Protein AF-A0A2H0HT38-F1 (afdb_monomer_lite)

Foldseek 3Di:
DDDDDDDDDDDDDDDPPDPPPPPPPVVVVVVVVVVVVPDDDDDDDDDPPPPPPPDPDDDPDPPDDDDDDPPPCDPPVVVVVVVVVVVVVVVVVVPPDLDAPPVLLVLLVVLLVLLVVLVLCPQPVPLSVQLVVLSVQLVVCVVVVVRVSNNVSSVSSNVSSVVSNVRSVVVVVVVVVVVVVVVVVVVCVVVVVVPPD

pLDDT: mean 70.02, std 23.08, range [33.56, 96.88]

Structure (mmCIF, N/CA/C/O backbone):
data_AF-A0A2H0HT38-F1
#
_entry.id   AF-A0A2H0HT38-F1
#
loop_
_atom_site.group_PDB
_atom_site.id
_atom_site.type_symbol
_atom_site.label_atom_id
_atom_site.label_alt_id
_atom_site.label_comp_id
_atom_site.label_asym_id
_atom_site.label_entity_id
_atom_site.label_seq_id
_atom_site.pdbx_PDB_ins_code
_atom_site.Cartn_x
_atom_site.Cartn_y
_atom_site.Cartn_z
_atom_site.occupancy
_atom_site.B_iso_or_equiv
_atom_site.auth_seq_id
_atom_site.auth_comp_id
_atom_site.auth_asym_id
_atom_site.auth_atom_id
_atom_site.pdbx_PDB_model_num
ATOM 1 N N . MET A 1 1 ? 92.287 39.176 2.663 1.00 37.44 1 MET A N 1
ATOM 2 C CA . MET A 1 1 ? 91.503 38.744 3.838 1.00 37.44 1 MET A CA 1
ATOM 3 C C . MET A 1 1 ? 90.036 39.062 3.570 1.00 37.44 1 MET A C 1
ATOM 5 O O . MET A 1 1 ? 89.682 40.224 3.500 1.00 37.44 1 MET A O 1
ATOM 9 N N . HIS A 1 2 ? 89.289 37.994 3.278 1.00 33.56 2 HIS A N 1
ATOM 10 C CA . HIS A 1 2 ? 87.835 37.756 3.300 1.00 33.56 2 HIS A CA 1
ATOM 11 C C . HIS A 1 2 ? 86.820 38.866 2.929 1.00 33.56 2 HIS A C 1
ATOM 13 O O . HIS A 1 2 ? 86.475 39.719 3.734 1.00 33.56 2 HIS A O 1
ATOM 19 N N . SER A 1 3 ? 86.335 38.747 1.685 1.00 34.31 3 SER A N 1
ATOM 20 C CA . SER A 1 3 ? 84.953 38.516 1.209 1.00 34.31 3 SER A CA 1
ATOM 21 C C . SER A 1 3 ? 83.725 39.199 1.842 1.00 34.31 3 SER A C 1
ATOM 23 O O . SER A 1 3 ? 83.497 39.174 3.045 1.00 34.31 3 SER A O 1
ATOM 25 N N . SER A 1 4 ? 82.894 39.702 0.923 1.00 39.91 4 SER A N 1
ATOM 26 C CA . SER A 1 4 ? 81.595 40.390 1.027 1.00 39.91 4 SER A CA 1
ATOM 27 C C . SER A 1 4 ? 80.378 39.438 1.296 1.00 39.91 4 SER A C 1
ATOM 29 O O . SER A 1 4 ? 80.606 38.340 1.798 1.00 39.91 4 SER A O 1
ATOM 31 N N . PRO A 1 5 ? 79.090 39.807 1.041 1.00 56.34 5 PRO A N 1
ATOM 32 C CA . PRO A 1 5 ? 78.060 40.004 2.076 1.00 56.34 5 PRO A CA 1
ATOM 33 C C . PRO A 1 5 ? 76.727 39.235 1.800 1.00 56.34 5 PRO A C 1
ATOM 35 O O . PRO A 1 5 ? 76.669 38.356 0.947 1.00 56.34 5 PRO A O 1
ATOM 38 N N . SER A 1 6 ? 75.644 39.665 2.469 1.00 35.75 6 SER A N 1
ATOM 39 C CA . SER A 1 6 ? 74.213 39.546 2.098 1.00 35.75 6 SER A CA 1
ATOM 40 C C . SER A 1 6 ? 73.379 38.332 2.555 1.00 35.75 6 SER A C 1
ATOM 42 O O . SER A 1 6 ? 73.568 37.201 2.131 1.00 35.75 6 SER A O 1
ATOM 44 N N . SER A 1 7 ? 72.357 38.673 3.353 1.00 41.19 7 SER A N 1
ATOM 45 C CA . SER A 1 7 ? 70.949 38.233 3.322 1.00 41.19 7 SER A CA 1
ATOM 46 C C . SER A 1 7 ? 70.596 36.796 2.919 1.00 41.19 7 SER A C 1
ATOM 48 O O . SER A 1 7 ? 70.583 36.480 1.736 1.00 41.19 7 SER A O 1
ATOM 50 N N . ALA A 1 8 ? 70.058 36.016 3.868 1.00 34.91 8 ALA A N 1
ATOM 51 C CA . ALA A 1 8 ? 68.977 35.065 3.583 1.00 34.91 8 ALA A CA 1
ATOM 52 C C . ALA A 1 8 ? 68.221 34.606 4.849 1.00 34.91 8 ALA A C 1
ATOM 54 O O . ALA A 1 8 ? 68.768 33.938 5.718 1.00 34.91 8 ALA A O 1
ATOM 55 N N . SER A 1 9 ? 66.921 34.916 4.855 1.00 40.31 9 SER A N 1
ATOM 56 C CA . SER A 1 9 ? 65.816 34.027 5.243 1.00 40.31 9 SER A CA 1
ATOM 57 C C . SER A 1 9 ? 65.810 33.423 6.655 1.00 40.31 9 SER A C 1
ATOM 59 O O . SER A 1 9 ? 66.215 32.282 6.882 1.00 40.31 9 SER A O 1
ATOM 61 N N . GLY A 1 10 ? 65.173 34.152 7.575 1.00 36.22 10 GLY A N 1
ATOM 62 C CA . GLY A 1 10 ? 64.670 33.623 8.839 1.00 36.22 10 GLY A CA 1
ATOM 63 C C . GLY A 1 10 ? 63.648 32.500 8.632 1.00 36.22 10 GLY A C 1
ATOM 64 O O . GLY A 1 10 ? 62.640 32.644 7.945 1.00 36.22 10 GLY A O 1
ATOM 65 N N . ASN A 1 11 ? 63.941 31.365 9.257 1.00 45.47 11 ASN A N 1
ATOM 66 C CA . ASN A 1 11 ? 63.110 30.176 9.351 1.00 45.47 11 ASN A CA 1
ATOM 67 C C . ASN A 1 11 ? 61.968 30.419 10.357 1.00 45.47 11 ASN A C 1
ATOM 69 O O . ASN A 1 11 ? 62.081 30.078 11.534 1.00 45.47 11 ASN A O 1
ATOM 73 N N . SER A 1 12 ? 60.878 31.045 9.913 1.00 44.41 12 SER A N 1
ATOM 74 C CA . SER A 1 12 ? 59.651 31.200 10.703 1.00 44.41 12 SER A CA 1
ATOM 75 C C . SER A 1 12 ? 58.660 30.108 10.317 1.00 44.41 12 SER A C 1
ATOM 77 O O . SER A 1 12 ? 57.918 30.216 9.343 1.00 44.41 12 SER A O 1
ATOM 79 N N . ARG A 1 13 ? 58.659 29.025 11.095 1.00 38.81 13 ARG A N 1
ATOM 80 C CA . ARG A 1 13 ? 57.615 27.997 11.070 1.00 38.81 13 ARG A CA 1
ATOM 81 C C . ARG A 1 13 ? 56.268 28.650 11.401 1.00 38.81 13 ARG A C 1
ATOM 83 O O . ARG A 1 13 ? 56.023 28.981 12.557 1.00 38.81 13 ARG A O 1
ATOM 90 N N . CYS A 1 14 ? 55.388 28.811 10.416 1.00 39.38 14 CYS A N 1
ATOM 91 C CA . CYS A 1 14 ? 53.989 29.159 10.668 1.00 39.38 14 CYS A CA 1
ATOM 92 C C . CYS A 1 14 ? 53.183 27.877 10.948 1.00 39.38 14 CYS A C 1
ATOM 94 O O . CYS A 1 14 ? 53.193 26.961 10.122 1.00 39.38 14 CYS A O 1
ATOM 96 N N . PRO A 1 15 ? 52.479 27.779 12.091 1.00 43.09 15 PRO A N 1
ATOM 97 C CA . PRO A 1 15 ? 51.724 26.598 12.470 1.00 43.09 15 PRO A CA 1
ATOM 98 C C . PRO A 1 15 ? 50.333 26.657 11.831 1.00 43.09 15 PRO A C 1
ATOM 100 O O . PRO A 1 15 ? 49.352 26.989 12.490 1.00 43.09 15 PRO A O 1
ATOM 103 N N . CYS A 1 16 ? 50.200 26.301 10.554 1.00 42.56 16 CYS A N 1
ATOM 104 C CA . CYS A 1 16 ? 48.892 25.899 10.037 1.00 42.56 16 CYS A CA 1
ATOM 105 C C . CYS A 1 16 ? 48.622 24.460 10.494 1.00 42.56 16 CYS A C 1
ATOM 107 O O . CYS A 1 16 ? 48.771 23.486 9.759 1.00 42.56 16 CYS A O 1
ATOM 109 N N . LYS A 1 17 ? 48.261 24.327 11.775 1.00 37.31 17 LYS A N 1
ATOM 110 C CA . LYS A 1 17 ? 47.686 23.098 12.311 1.00 37.31 17 LYS A CA 1
ATOM 111 C C . LYS A 1 17 ? 46.444 22.799 11.473 1.00 37.31 17 LYS A C 1
ATOM 113 O O . LYS A 1 17 ? 45.472 23.551 11.486 1.00 37.31 17 LYS A O 1
ATOM 118 N N . THR A 1 18 ? 46.541 21.736 10.691 1.00 47.91 18 THR A N 1
ATOM 119 C CA . THR A 1 18 ? 45.455 21.109 9.948 1.00 47.91 18 THR A CA 1
ATOM 120 C C . THR A 1 18 ? 44.182 21.047 10.801 1.00 47.91 18 THR A C 1
ATOM 122 O O . THR A 1 18 ? 44.247 20.603 11.953 1.00 47.91 18 THR A O 1
ATOM 125 N N . PRO A 1 19 ? 42.997 21.424 10.286 1.00 43.56 19 PRO A N 1
ATOM 126 C CA . PRO A 1 19 ? 41.780 20.871 10.839 1.00 43.56 19 PRO A CA 1
ATOM 127 C C . PRO A 1 19 ? 41.793 19.396 10.450 1.00 43.56 19 PRO A C 1
ATOM 129 O O . PRO A 1 19 ? 41.682 19.034 9.277 1.00 43.56 19 PRO A O 1
ATOM 132 N N . SER A 1 20 ? 42.034 18.554 11.451 1.00 48.38 20 SER A N 1
ATOM 133 C CA . SER A 1 20 ? 41.904 17.117 11.334 1.00 48.38 20 SER A CA 1
ATOM 134 C C . SER A 1 20 ? 40.570 16.796 10.672 1.00 48.38 20 SER A C 1
ATOM 136 O O . SER A 1 20 ? 39.500 17.245 11.088 1.00 48.38 20 SER A O 1
ATOM 138 N N . THR A 1 21 ? 40.662 16.016 9.607 1.00 45.53 21 THR A N 1
ATOM 139 C CA . THR A 1 21 ? 39.583 15.253 9.004 1.00 45.53 21 THR A CA 1
ATOM 140 C C . THR A 1 21 ? 38.901 14.436 10.102 1.00 45.53 21 THR A C 1
ATOM 142 O O . THR A 1 21 ? 39.240 13.282 10.351 1.00 45.53 21 THR A O 1
ATOM 145 N N . ARG A 1 22 ? 37.907 15.021 10.784 1.00 43.25 22 ARG A N 1
ATOM 146 C CA . ARG A 1 22 ? 36.842 14.229 11.395 1.00 43.25 22 ARG A CA 1
ATOM 147 C C . ARG A 1 22 ? 36.059 13.649 10.233 1.00 43.25 22 ARG A C 1
ATOM 149 O O . ARG A 1 22 ? 35.174 14.293 9.677 1.00 43.25 22 ARG A O 1
ATOM 156 N N . PHE A 1 23 ? 36.479 12.453 9.836 1.00 42.69 23 PHE A N 1
ATOM 157 C CA . PHE A 1 23 ? 35.702 11.522 9.040 1.00 42.69 23 PHE A CA 1
ATOM 158 C C . PHE A 1 23 ? 34.257 11.570 9.543 1.00 42.69 23 PHE A C 1
ATOM 160 O O . PHE A 1 23 ? 33.968 11.190 10.678 1.00 42.69 23 PHE A O 1
ATOM 167 N N . ILE A 1 24 ? 33.360 12.103 8.720 1.00 55.69 24 ILE A N 1
ATOM 168 C CA . ILE A 1 24 ? 31.928 11.958 8.939 1.00 55.69 24 ILE A CA 1
ATOM 169 C C . ILE A 1 24 ? 31.648 10.482 8.666 1.00 55.69 24 ILE A C 1
ATOM 171 O O . ILE A 1 24 ? 31.549 10.064 7.513 1.00 55.69 24 ILE A O 1
ATOM 175 N N . ASP A 1 25 ? 31.603 9.673 9.723 1.00 45.91 25 ASP A N 1
ATOM 176 C CA . ASP A 1 25 ? 31.155 8.290 9.619 1.00 45.91 25 ASP A CA 1
ATOM 177 C C . ASP A 1 25 ? 29.640 8.283 9.384 1.00 45.91 25 ASP A C 1
ATOM 179 O O . ASP A 1 25 ? 28.819 8.378 10.305 1.00 45.91 25 ASP A O 1
ATOM 183 N N . TRP A 1 26 ? 29.268 8.180 8.110 1.00 47.03 26 TRP A N 1
ATOM 184 C CA . TRP A 1 26 ? 27.883 8.120 7.659 1.00 47.03 26 TRP A CA 1
ATOM 185 C C . TRP A 1 26 ? 27.108 6.928 8.242 1.00 47.03 26 TRP A C 1
ATOM 187 O O . TRP A 1 26 ? 25.881 7.008 8.323 1.00 47.03 26 TRP A O 1
ATOM 197 N N . ARG A 1 27 ? 27.771 5.863 8.737 1.00 54.34 27 ARG A N 1
ATOM 198 C CA . ARG A 1 27 ? 27.084 4.752 9.427 1.00 54.34 27 ARG A CA 1
ATOM 199 C C . ARG A 1 27 ? 26.482 5.185 10.762 1.00 54.34 27 ARG A C 1
ATOM 201 O O . ARG A 1 27 ? 25.430 4.670 11.144 1.00 54.34 27 ARG A O 1
ATOM 208 N N . THR A 1 28 ? 27.095 6.150 11.446 1.00 53.16 28 THR A N 1
ATOM 209 C CA . THR A 1 28 ? 26.594 6.663 12.731 1.00 53.16 28 THR A CA 1
ATOM 210 C C . THR A 1 28 ? 25.411 7.613 12.523 1.00 53.16 28 THR A C 1
ATOM 212 O O . THR A 1 28 ? 24.404 7.509 13.225 1.00 53.16 28 THR A O 1
ATOM 215 N N . VAL A 1 29 ? 25.466 8.460 11.488 1.00 58.78 29 VAL A N 1
ATOM 216 C CA . VAL A 1 29 ? 24.350 9.344 11.097 1.00 58.78 29 VAL A CA 1
ATOM 217 C C . VAL A 1 29 ? 23.120 8.533 10.665 1.00 58.78 29 VAL A C 1
ATOM 219 O O . VAL A 1 29 ? 21.998 8.858 11.054 1.00 58.78 29 VAL A O 1
ATOM 222 N N . TYR A 1 30 ? 23.313 7.431 9.932 1.00 51.56 30 TYR A N 1
ATOM 223 C CA . TYR A 1 30 ? 22.206 6.565 9.515 1.00 51.56 30 TYR A CA 1
ATOM 224 C C . TYR A 1 30 ? 21.570 5.794 10.685 1.00 51.56 30 TYR A C 1
ATOM 226 O O . TYR A 1 30 ? 20.344 5.708 10.767 1.00 51.56 30 TYR A O 1
ATOM 234 N N . ARG A 1 31 ? 22.370 5.284 11.638 1.00 54.47 31 ARG A N 1
ATOM 235 C CA . ARG A 1 31 ? 21.835 4.572 12.817 1.00 54.47 31 ARG A CA 1
ATOM 236 C C . ARG A 1 31 ? 21.051 5.479 13.766 1.00 54.47 31 ARG A C 1
ATOM 238 O O . ARG A 1 31 ? 20.055 5.020 14.322 1.00 54.47 31 ARG A O 1
ATOM 245 N N . LEU A 1 32 ? 21.444 6.746 13.941 1.00 49.81 32 LEU A N 1
ATOM 246 C CA . LEU A 1 32 ? 20.655 7.678 14.759 1.00 49.81 32 LEU A CA 1
ATOM 247 C C . LEU A 1 32 ? 19.308 8.023 14.109 1.00 49.81 32 LEU A C 1
ATOM 249 O O . LEU A 1 32 ? 18.310 8.138 14.818 1.00 49.81 32 LEU A O 1
ATOM 253 N N . ARG A 1 33 ? 19.240 8.113 12.774 1.00 51.34 33 ARG A N 1
ATOM 254 C CA . ARG A 1 33 ? 17.978 8.387 12.070 1.00 51.34 33 ARG A CA 1
ATOM 255 C C . ARG A 1 33 ? 16.998 7.209 12.120 1.00 51.34 33 ARG A C 1
ATOM 257 O O . ARG A 1 33 ? 15.800 7.437 12.232 1.00 51.34 33 ARG A O 1
ATOM 264 N N . MET A 1 34 ? 17.486 5.965 12.111 1.00 40.84 34 MET A N 1
ATOM 265 C CA . MET A 1 34 ? 16.616 4.784 12.234 1.00 40.84 34 MET A CA 1
ATOM 266 C C . MET A 1 34 ? 16.055 4.590 13.651 1.00 40.84 34 MET A C 1
ATOM 268 O O . MET A 1 34 ? 14.928 4.128 13.802 1.00 40.84 34 MET A O 1
ATOM 272 N N . ARG A 1 35 ? 16.788 4.987 14.700 1.00 46.12 35 ARG A N 1
ATOM 273 C CA . ARG A 1 35 ? 16.301 4.878 16.088 1.00 46.12 35 ARG A CA 1
ATOM 274 C C . ARG A 1 35 ? 15.222 5.913 16.436 1.00 46.12 35 ARG A C 1
ATOM 276 O O . ARG A 1 35 ? 14.437 5.674 17.343 1.00 46.12 35 ARG A O 1
ATOM 283 N N . ALA A 1 36 ? 15.155 7.020 15.693 1.00 43.84 36 ALA A N 1
ATOM 284 C CA . ALA A 1 36 ? 14.131 8.055 15.848 1.00 43.84 36 ALA A CA 1
ATOM 285 C C . ALA A 1 36 ? 12.799 7.728 15.139 1.00 43.84 36 ALA A C 1
ATOM 287 O O . ALA A 1 36 ? 11.800 8.391 15.393 1.00 43.84 36 ALA A O 1
ATOM 288 N N . ALA A 1 37 ? 12.761 6.710 14.271 1.00 44.00 37 ALA A N 1
ATOM 289 C CA . ALA A 1 37 ? 11.553 6.322 13.534 1.00 44.00 37 ALA A CA 1
ATOM 290 C C . ALA A 1 37 ? 10.650 5.323 14.290 1.00 44.00 37 ALA A C 1
ATOM 292 O O . ALA A 1 37 ? 9.569 4.999 13.810 1.00 44.00 37 ALA A O 1
ATOM 293 N N . LEU A 1 38 ? 11.072 4.836 15.466 1.00 50.41 38 LEU A N 1
ATOM 294 C CA . LEU A 1 38 ? 10.352 3.814 16.244 1.00 50.41 38 LEU A CA 1
ATOM 295 C C . LEU A 1 38 ? 9.636 4.350 17.493 1.00 50.41 38 LEU A C 1
ATOM 297 O O . LEU A 1 38 ? 9.062 3.570 18.247 1.00 50.41 38 LEU A O 1
ATOM 301 N N . THR A 1 39 ? 9.615 5.665 17.715 1.00 44.94 39 THR A N 1
ATOM 302 C CA . THR A 1 39 ? 8.866 6.266 18.827 1.00 44.94 39 THR A CA 1
ATOM 303 C C . THR A 1 39 ? 7.847 7.268 18.302 1.00 44.94 39 THR A C 1
ATOM 305 O O . THR A 1 39 ? 8.118 8.462 18.191 1.00 44.94 39 THR A O 1
ATOM 308 N N . HIS A 1 40 ? 6.640 6.785 18.004 1.00 47.50 40 HIS A N 1
ATOM 309 C CA . HIS A 1 40 ? 5.451 7.618 18.159 1.00 47.50 40 HIS A CA 1
ATOM 310 C C . HIS A 1 40 ? 5.339 7.999 19.644 1.00 47.50 40 HIS A C 1
ATOM 312 O O .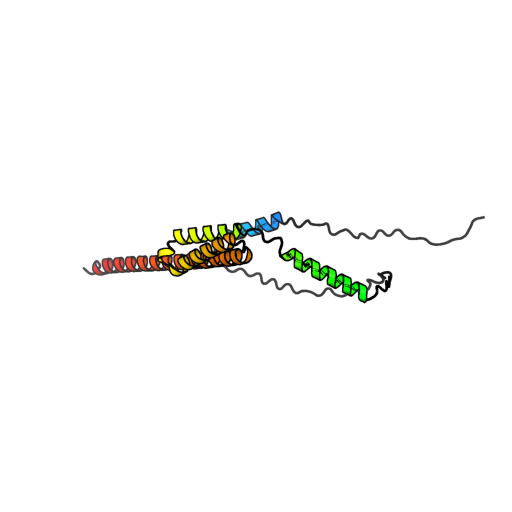 HIS A 1 40 ? 5.325 7.098 20.480 1.00 47.50 40 HIS A O 1
ATOM 318 N N . ASN A 1 41 ? 5.264 9.302 19.958 1.00 41.97 41 ASN A N 1
ATOM 319 C CA . ASN A 1 41 ? 4.191 9.940 20.747 1.00 41.97 41 ASN A CA 1
ATOM 320 C C . ASN A 1 41 ? 4.659 11.250 21.446 1.00 41.97 41 ASN A C 1
ATOM 322 O O . ASN A 1 41 ? 5.262 11.193 22.511 1.00 41.97 41 ASN A O 1
ATOM 326 N N . SER A 1 42 ? 4.266 12.402 20.872 1.00 37.88 42 SER A N 1
ATOM 327 C CA . SER A 1 42 ? 4.045 13.724 21.519 1.00 37.88 42 SER A CA 1
ATOM 328 C C . SER A 1 42 ? 5.238 14.461 22.186 1.00 37.88 42 SER A C 1
ATOM 330 O O . SER A 1 42 ? 6.320 13.909 22.328 1.00 37.88 42 SER A O 1
ATOM 332 N N . PRO A 1 43 ? 5.058 15.710 22.670 1.00 44.81 43 PRO A N 1
ATOM 333 C CA . PRO A 1 43 ? 4.743 16.950 21.953 1.00 44.81 43 PRO A CA 1
ATOM 334 C C . PRO A 1 43 ? 5.832 18.032 22.185 1.00 44.81 43 PRO A C 1
ATOM 336 O O . PRO A 1 43 ? 6.743 17.853 22.982 1.00 44.81 43 PRO A O 1
ATOM 339 N N . MET A 1 44 ? 5.712 19.169 21.491 1.00 41.78 44 MET A N 1
ATOM 340 C CA . MET A 1 44 ? 6.232 20.496 21.876 1.00 41.78 44 MET A CA 1
ATOM 341 C C . MET A 1 44 ? 7.519 20.551 22.733 1.00 41.78 44 MET A C 1
ATOM 343 O O . MET A 1 44 ? 7.482 20.504 23.960 1.00 41.78 44 MET A O 1
ATOM 347 N N . SER A 1 45 ? 8.658 20.813 22.093 1.00 40.31 45 SER A N 1
ATOM 348 C CA . SER A 1 45 ? 9.752 21.572 22.711 1.00 40.31 45 SER A CA 1
ATOM 349 C C . SER A 1 45 ? 10.547 22.292 21.631 1.00 40.31 45 SER A C 1
ATOM 351 O O . SER A 1 45 ? 11.400 21.736 20.947 1.00 40.31 45 SE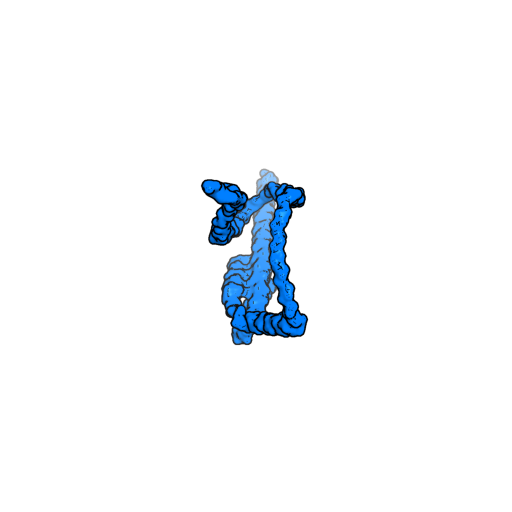R A O 1
ATOM 353 N N . THR A 1 46 ? 10.155 23.552 21.456 1.00 45.28 46 THR A N 1
ATOM 354 C CA . THR A 1 46 ? 11.035 24.707 21.264 1.00 45.28 46 THR A CA 1
ATOM 355 C C . THR A 1 46 ? 12.527 24.394 21.196 1.00 45.28 46 THR A C 1
ATOM 357 O O . THR A 1 46 ? 13.165 24.224 22.227 1.00 45.28 46 THR A O 1
ATOM 360 N N . LEU A 1 47 ? 13.092 24.489 19.996 1.00 44.88 47 LEU A N 1
ATOM 361 C CA . LEU A 1 47 ? 14.388 25.126 19.784 1.00 44.88 47 LEU A CA 1
ATOM 362 C C . LEU A 1 47 ? 14.293 25.942 18.490 1.00 44.88 47 LEU A C 1
ATOM 364 O O . LEU A 1 47 ? 14.705 25.524 17.411 1.00 44.88 47 LEU A O 1
ATOM 368 N N . LEU A 1 48 ? 13.716 27.140 18.628 1.00 40.28 48 LEU A N 1
ATOM 369 C CA . LEU A 1 48 ? 14.033 28.284 17.778 1.00 40.28 48 LEU A CA 1
ATOM 370 C C . LEU A 1 48 ? 15.524 28.592 17.973 1.00 40.28 48 LEU A C 1
ATOM 372 O O . LEU A 1 48 ? 15.905 29.451 18.759 1.00 40.28 48 LEU A O 1
ATOM 376 N N . ALA A 1 49 ? 16.382 27.856 17.274 1.00 38.88 49 ALA A N 1
ATOM 377 C CA . ALA A 1 49 ? 17.761 28.256 17.070 1.00 38.88 49 ALA A CA 1
ATOM 378 C C . ALA A 1 49 ? 17.773 29.272 15.922 1.00 38.88 49 ALA A C 1
ATOM 380 O O . ALA A 1 49 ? 18.053 28.948 14.768 1.00 38.88 49 ALA A O 1
ATOM 381 N N . THR A 1 50 ? 17.432 30.520 16.250 1.00 42.38 50 THR A N 1
ATOM 382 C CA . THR A 1 50 ? 17.777 31.703 15.459 1.00 42.38 50 THR A CA 1
ATOM 383 C C . THR A 1 50 ? 19.299 31.819 15.414 1.00 42.38 50 THR A C 1
ATOM 385 O O . THR A 1 50 ? 19.924 32.530 16.198 1.00 42.38 50 THR A O 1
ATOM 388 N N . GLY A 1 51 ? 19.917 31.058 14.514 1.00 39.16 51 GLY A N 1
ATOM 389 C CA . GLY A 1 51 ? 21.320 31.188 14.162 1.00 39.16 51 GLY A CA 1
ATOM 390 C C . GLY A 1 51 ? 21.491 32.398 13.260 1.00 39.16 51 GLY A C 1
ATOM 391 O O . GLY A 1 51 ? 21.496 32.266 12.037 1.00 39.16 51 GLY A O 1
ATOM 392 N N . ASN A 1 52 ? 21.609 33.576 13.873 1.00 43.38 52 ASN A N 1
ATOM 393 C CA . ASN A 1 52 ? 22.101 34.785 13.227 1.00 43.38 52 ASN A CA 1
ATOM 394 C C . ASN A 1 52 ? 23.386 34.440 12.469 1.00 43.38 52 ASN A C 1
ATOM 396 O O . ASN A 1 52 ? 24.434 34.197 13.068 1.00 43.38 52 ASN A O 1
ATOM 400 N N . ARG A 1 53 ? 23.302 34.402 11.135 1.00 35.84 53 ARG A N 1
ATOM 401 C CA . ARG A 1 53 ? 24.465 34.321 10.253 1.00 35.84 53 ARG A CA 1
ATOM 402 C C . ARG A 1 53 ? 25.207 35.649 10.376 1.00 35.84 53 ARG A C 1
ATOM 404 O O . ARG A 1 53 ? 24.993 36.570 9.592 1.00 35.84 53 ARG A O 1
ATOM 411 N N . ALA A 1 54 ? 26.056 35.750 11.394 1.00 38.22 54 ALA A N 1
ATOM 412 C CA . ALA A 1 54 ? 27.061 36.788 11.481 1.00 38.22 54 ALA A CA 1
ATOM 413 C C . ALA A 1 54 ? 27.931 36.682 10.221 1.00 38.22 54 ALA A C 1
ATOM 415 O O . ALA A 1 54 ? 28.615 35.680 10.001 1.00 38.22 54 ALA A O 1
ATOM 416 N N . LYS A 1 55 ? 27.847 37.698 9.355 1.00 41.38 55 LYS A N 1
ATOM 417 C CA . LYS A 1 55 ? 28.847 37.942 8.314 1.00 41.38 55 LYS A CA 1
ATOM 418 C C . LYS A 1 55 ? 30.207 38.015 9.019 1.00 41.38 55 LYS A C 1
ATOM 420 O O . LYS A 1 55 ? 30.344 38.867 9.898 1.00 41.38 55 LYS A O 1
ATOM 425 N N . PRO A 1 56 ? 31.198 37.175 8.684 1.00 47.97 56 PRO A N 1
ATOM 426 C CA . PRO A 1 56 ? 32.538 37.401 9.191 1.00 47.97 56 PRO A CA 1
ATOM 427 C C . PRO A 1 56 ? 33.036 38.737 8.637 1.00 47.97 56 PRO A C 1
ATOM 429 O O . PRO A 1 56 ? 32.993 38.983 7.428 1.00 47.97 56 PRO A O 1
ATOM 432 N N . ALA A 1 57 ? 33.433 39.609 9.561 1.00 39.59 57 ALA A N 1
ATOM 433 C CA . ALA A 1 57 ? 34.087 40.868 9.275 1.00 39.59 57 ALA A CA 1
ATOM 434 C C . ALA A 1 57 ? 35.317 40.618 8.396 1.00 39.59 57 ALA A C 1
ATOM 436 O O . ALA A 1 57 ? 36.072 39.667 8.607 1.00 39.59 57 ALA A O 1
ATOM 437 N N . ALA A 1 58 ? 35.479 41.480 7.396 1.00 38.16 58 ALA A N 1
ATOM 438 C CA . ALA A 1 58 ? 36.663 41.547 6.567 1.00 38.16 58 ALA A CA 1
ATOM 439 C C . ALA A 1 58 ? 37.896 41.712 7.465 1.00 38.16 58 ALA A C 1
ATOM 441 O O . ALA A 1 58 ? 37.997 42.688 8.207 1.00 38.16 58 ALA A O 1
ATOM 442 N N . HIS A 1 59 ? 38.815 40.752 7.404 1.00 45.62 59 HIS A N 1
ATOM 443 C CA . HIS A 1 59 ? 40.143 40.923 7.970 1.00 45.62 59 HIS A CA 1
ATOM 444 C C . HIS A 1 59 ? 40.958 41.757 6.965 1.00 45.62 59 HIS A C 1
ATOM 446 O O . HIS A 1 59 ? 41.082 41.331 5.810 1.00 45.62 59 HIS A O 1
ATOM 452 N N . PRO A 1 60 ? 41.480 42.939 7.340 1.00 51.72 60 PRO A N 1
ATOM 453 C CA . PRO A 1 60 ? 42.489 43.614 6.538 1.00 51.72 60 PRO A CA 1
ATOM 454 C C . PRO A 1 60 ? 43.762 42.754 6.589 1.00 51.72 60 PRO A C 1
ATOM 456 O O . PRO A 1 60 ? 44.022 42.090 7.588 1.00 51.72 60 PRO A O 1
ATOM 459 N N . ASP A 1 61 ? 44.526 42.709 5.506 1.00 52.50 61 ASP A N 1
ATOM 460 C CA . ASP A 1 61 ? 45.823 42.016 5.420 1.00 52.50 61 ASP A CA 1
ATOM 461 C C . ASP A 1 61 ? 45.805 40.492 5.202 1.00 52.50 61 ASP A C 1
ATOM 463 O O . ASP A 1 61 ? 46.558 39.732 5.805 1.00 52.50 61 ASP A O 1
ATOM 467 N N . CYS A 1 62 ? 45.049 40.045 4.197 1.00 46.69 62 CYS A N 1
ATOM 468 C CA . CYS A 1 62 ? 45.506 38.943 3.338 1.00 46.69 62 CYS A CA 1
ATOM 469 C C . CYS A 1 62 ? 46.106 39.523 2.047 1.00 46.69 62 CYS A C 1
ATOM 471 O O . CYS A 1 62 ? 45.544 39.399 0.958 1.00 46.69 62 CYS A O 1
ATOM 473 N N . CYS A 1 63 ? 47.242 40.207 2.184 1.00 46.53 63 CYS A N 1
ATOM 474 C CA . CYS A 1 63 ? 48.009 40.716 1.054 1.00 46.53 63 CYS A CA 1
ATOM 475 C C . CYS A 1 63 ? 48.851 39.600 0.412 1.00 46.53 63 CYS A C 1
ATOM 477 O O . CYS A 1 63 ? 49.731 39.017 1.036 1.00 46.53 63 CYS A O 1
ATOM 479 N N . ASN A 1 64 ? 48.605 39.420 -0.888 1.00 58.94 64 ASN A N 1
ATOM 480 C CA . ASN A 1 64 ? 49.488 38.852 -1.907 1.00 58.94 64 ASN A CA 1
ATOM 481 C C . ASN A 1 64 ? 49.545 37.321 -2.080 1.00 58.94 64 ASN A C 1
ATOM 483 O O . ASN A 1 64 ? 50.611 36.712 -2.022 1.00 58.94 64 ASN A O 1
ATOM 487 N N . TRP A 1 65 ? 48.416 36.720 -2.471 1.00 43.84 65 TRP A N 1
ATOM 488 C CA . TRP A 1 65 ? 48.457 35.561 -3.368 1.00 43.84 65 TRP A CA 1
ATOM 489 C C . TRP A 1 65 ? 48.191 36.033 -4.803 1.00 43.84 65 TRP A C 1
ATOM 491 O O . TRP A 1 65 ? 47.057 36.314 -5.187 1.00 43.84 65 TRP A O 1
ATOM 501 N N . ARG A 1 66 ? 49.253 36.134 -5.606 1.00 47.72 66 ARG A N 1
ATOM 502 C CA . ARG A 1 66 ? 49.179 36.383 -7.051 1.00 47.72 66 ARG A CA 1
ATOM 503 C C . ARG A 1 66 ? 49.203 35.035 -7.789 1.00 47.72 66 ARG A C 1
ATOM 505 O O . ARG A 1 66 ? 50.236 34.370 -7.754 1.00 47.72 66 ARG A O 1
ATOM 512 N N . PRO A 1 67 ? 48.112 34.586 -8.433 1.00 55.00 67 PRO A N 1
ATOM 513 C CA . PRO A 1 67 ? 48.172 33.421 -9.311 1.00 55.00 67 PRO A CA 1
ATOM 514 C C . PRO A 1 67 ? 48.930 33.782 -10.605 1.00 55.00 67 PRO A C 1
ATOM 516 O O . PRO A 1 67 ? 48.740 34.886 -11.126 1.00 55.00 67 PRO A O 1
ATOM 519 N N . PRO A 1 68 ? 49.790 32.901 -11.150 1.00 48.94 68 PRO A N 1
ATO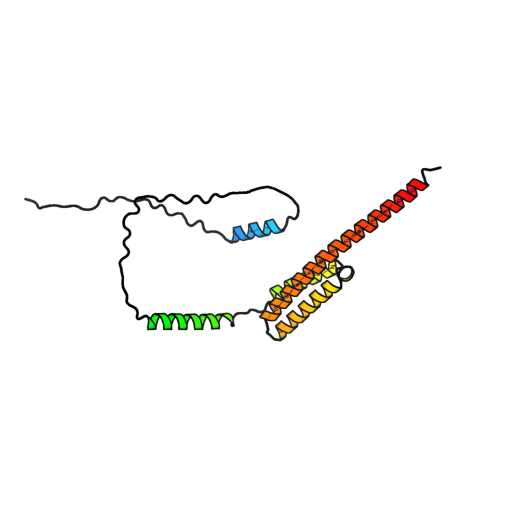M 520 C CA . PRO A 1 68 ? 50.424 33.148 -12.438 1.00 48.94 68 PRO A CA 1
ATOM 521 C C . PRO A 1 68 ? 49.372 33.113 -13.554 1.00 48.94 68 PRO A C 1
ATOM 523 O O . PRO A 1 68 ? 48.669 32.122 -13.753 1.00 48.94 68 PRO A O 1
ATOM 526 N N . GLY A 1 69 ? 49.270 34.227 -14.280 1.00 50.50 69 GLY A N 1
ATOM 527 C CA . GLY A 1 69 ? 48.461 34.357 -15.484 1.00 50.50 69 GLY A CA 1
ATOM 528 C C . GLY A 1 69 ? 49.029 33.504 -16.614 1.00 50.50 69 GLY A C 1
ATOM 529 O O . GLY A 1 69 ? 49.971 33.904 -17.289 1.00 50.50 69 GLY A O 1
ATOM 530 N N . GLY A 1 70 ? 48.433 32.332 -16.823 1.00 45.25 70 GLY A N 1
ATOM 531 C CA . GLY A 1 70 ? 48.589 31.526 -18.029 1.00 45.25 70 GLY A CA 1
ATOM 532 C C . GLY A 1 70 ? 47.451 31.823 -18.998 1.00 45.25 70 GLY A C 1
ATOM 533 O O . GLY A 1 70 ? 46.421 31.155 -18.982 1.00 45.25 70 GLY A O 1
ATOM 534 N N . SER A 1 71 ? 47.622 32.848 -19.829 1.00 53.84 71 SER A N 1
ATOM 535 C CA . SER A 1 71 ? 46.675 33.243 -20.877 1.00 53.84 71 SER A CA 1
ATOM 536 C C . SER A 1 71 ? 46.742 32.276 -22.065 1.00 53.84 71 SER A C 1
ATOM 538 O O . SER A 1 71 ? 47.200 32.634 -23.150 1.00 53.84 71 SER A O 1
ATOM 540 N N . SER A 1 72 ? 46.306 31.030 -21.883 1.00 52.09 72 SER A N 1
ATOM 541 C CA . SER A 1 72 ? 46.143 30.087 -22.990 1.00 52.09 72 SER A CA 1
ATOM 542 C C . SER A 1 72 ? 44.913 30.491 -23.805 1.00 52.09 72 SER A C 1
ATOM 544 O O . SER A 1 72 ? 43.781 30.155 -23.458 1.00 52.09 72 SER A O 1
ATOM 546 N N . LYS A 1 73 ? 45.127 31.238 -24.895 1.00 52.06 73 LYS A N 1
ATOM 547 C CA . LYS A 1 73 ? 44.106 31.520 -25.915 1.00 52.06 73 LYS A CA 1
ATOM 548 C C . LYS A 1 73 ? 43.719 30.211 -26.612 1.00 52.06 73 LYS A C 1
ATOM 550 O O . LYS A 1 73 ? 44.237 29.886 -27.675 1.00 52.06 73 LYS A O 1
ATOM 555 N N . VAL A 1 74 ? 42.827 29.433 -26.004 1.00 53.16 74 VAL A N 1
ATOM 556 C CA . VAL A 1 74 ? 42.163 28.326 -26.697 1.00 53.16 74 VAL A CA 1
ATOM 557 C C . VAL A 1 74 ? 41.127 28.922 -27.657 1.00 53.16 74 VAL A C 1
ATOM 559 O O . VAL A 1 74 ? 40.314 29.742 -27.224 1.00 53.16 74 VAL A O 1
ATOM 562 N N . PRO A 1 75 ? 41.144 28.574 -28.956 1.00 52.31 75 PRO A N 1
ATOM 563 C CA . PRO A 1 75 ? 40.184 29.122 -29.904 1.00 52.31 75 PRO A CA 1
ATOM 564 C C . PRO A 1 75 ? 38.757 28.779 -29.457 1.00 52.31 75 PRO A C 1
ATOM 566 O O . PRO A 1 75 ? 38.438 27.620 -29.181 1.00 52.31 75 PRO A O 1
ATOM 569 N N . LEU A 1 76 ? 37.900 29.803 -29.381 1.00 55.97 76 LEU A N 1
ATOM 570 C CA . LEU A 1 76 ? 36.503 29.747 -28.919 1.00 55.97 76 LEU A CA 1
ATOM 571 C C . LEU A 1 76 ? 35.705 28.601 -29.578 1.00 55.97 76 LEU A C 1
ATOM 573 O O . LEU A 1 76 ? 34.885 27.945 -28.936 1.00 55.97 76 LEU A O 1
ATOM 577 N N . MET A 1 77 ? 36.021 28.302 -30.840 1.00 56.25 77 MET A N 1
ATOM 578 C CA . MET A 1 77 ? 35.433 27.219 -31.637 1.00 56.25 77 MET A CA 1
ATOM 579 C C . MET A 1 77 ? 35.692 25.814 -31.060 1.00 56.25 77 MET A C 1
ATOM 581 O O . MET A 1 77 ? 34.838 24.934 -31.165 1.00 56.25 77 MET A O 1
ATOM 585 N N . THR A 1 78 ? 36.833 25.589 -30.402 1.00 54.69 78 THR A N 1
ATOM 586 C CA . THR A 1 78 ? 37.207 24.283 -29.826 1.00 54.69 78 THR A CA 1
ATOM 587 C C . THR A 1 78 ? 36.581 24.072 -28.448 1.00 54.69 78 THR A C 1
ATOM 589 O O . THR A 1 78 ? 36.222 22.950 -28.088 1.00 54.69 78 THR A O 1
ATOM 592 N N . VAL A 1 79 ? 36.369 25.154 -27.690 1.00 57.28 79 VAL A N 1
ATOM 593 C CA . VAL A 1 79 ? 35.655 25.112 -26.403 1.00 57.28 79 VAL A CA 1
ATOM 594 C C . VAL A 1 79 ? 34.176 24.788 -26.623 1.00 57.28 79 VAL A C 1
ATOM 596 O O . VAL A 1 79 ? 33.614 23.973 -25.891 1.00 57.28 79 VAL A O 1
ATOM 599 N N . LEU A 1 80 ? 33.569 25.356 -27.673 1.00 60.62 80 LEU A N 1
ATOM 600 C CA . LEU A 1 80 ? 32.169 25.116 -28.022 1.00 60.62 80 LEU A CA 1
ATOM 601 C C . LEU A 1 80 ? 31.935 23.677 -28.511 1.00 60.62 80 LEU A C 1
ATOM 603 O O . LEU A 1 80 ? 31.008 23.019 -28.046 1.00 60.62 80 LEU A O 1
ATOM 607 N N . ARG A 1 81 ? 32.828 23.141 -29.357 1.00 59.72 81 ARG A N 1
ATOM 608 C CA . ARG A 1 81 ? 32.789 21.732 -29.793 1.00 59.72 81 ARG A CA 1
ATOM 609 C C . ARG A 1 81 ? 32.958 20.754 -28.630 1.00 59.72 81 ARG A C 1
ATOM 611 O O . ARG A 1 81 ? 32.236 19.766 -28.561 1.00 59.72 81 ARG A O 1
ATOM 618 N N . ARG A 1 82 ? 33.856 21.043 -27.680 1.00 61.00 82 ARG A N 1
ATOM 619 C CA . ARG A 1 82 ? 34.067 20.196 -26.493 1.00 61.00 82 ARG A CA 1
ATOM 620 C C . ARG A 1 82 ? 32.874 20.227 -25.532 1.00 61.00 82 ARG A C 1
ATOM 622 O O . ARG A 1 82 ? 32.525 19.195 -24.973 1.00 61.00 82 ARG A O 1
ATOM 629 N N . LYS A 1 83 ? 32.213 21.381 -25.378 1.00 62.31 83 LYS A N 1
ATOM 630 C CA . LYS A 1 83 ? 30.952 21.506 -24.623 1.00 62.31 83 LYS A CA 1
ATOM 631 C C . LYS A 1 83 ? 29.816 20.720 -25.289 1.00 62.31 83 LYS A C 1
ATOM 633 O O . LYS A 1 83 ? 29.103 20.017 -24.580 1.00 62.31 83 LYS A O 1
ATOM 638 N N . LEU A 1 84 ? 29.693 20.783 -26.619 1.00 62.75 84 LEU A N 1
ATOM 639 C CA . LEU A 1 84 ? 28.692 20.014 -27.373 1.00 62.75 84 LEU A CA 1
ATOM 640 C C . LEU A 1 84 ? 28.917 18.499 -27.252 1.00 62.75 84 LEU A C 1
ATOM 642 O O . LEU A 1 84 ? 27.966 17.752 -27.042 1.00 62.75 84 LEU A O 1
ATOM 646 N N . LEU A 1 85 ? 30.174 18.051 -27.326 1.00 62.00 85 LEU A N 1
ATOM 647 C CA . LEU A 1 85 ? 30.522 16.631 -27.246 1.00 62.00 85 LEU A CA 1
ATOM 648 C C . LEU A 1 85 ? 30.269 16.046 -25.844 1.00 62.00 85 LEU A C 1
ATOM 650 O O . LEU A 1 85 ? 29.738 14.947 -25.731 1.00 62.00 85 LEU A O 1
ATOM 654 N N . CYS A 1 86 ? 30.579 16.792 -24.775 1.00 60.16 86 CYS A N 1
ATOM 655 C CA . CYS A 1 86 ? 30.267 16.378 -23.399 1.00 60.16 86 CYS A CA 1
ATOM 656 C C . CYS A 1 86 ? 28.760 16.420 -23.088 1.00 60.16 86 CYS A C 1
ATOM 658 O O . CYS A 1 86 ? 28.282 15.614 -22.297 1.00 60.16 86 CYS A O 1
ATOM 660 N N . ALA A 1 87 ? 28.002 17.349 -23.681 1.00 61.03 87 ALA A N 1
ATOM 661 C CA . ALA A 1 87 ? 26.548 17.393 -23.514 1.00 61.03 87 ALA A CA 1
ATOM 662 C C . ALA A 1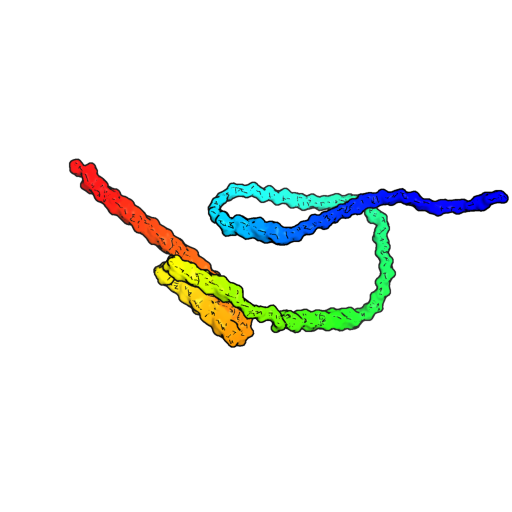 87 ? 25.858 16.209 -24.214 1.00 61.03 87 ALA A C 1
ATOM 664 O O . ALA A 1 87 ? 24.899 15.654 -23.680 1.00 61.03 87 ALA A O 1
ATOM 665 N N . ALA A 1 88 ? 26.380 15.781 -25.368 1.00 60.69 88 ALA A N 1
ATOM 666 C CA . ALA A 1 88 ? 25.861 14.629 -26.095 1.00 60.69 88 ALA A CA 1
ATOM 667 C C . ALA A 1 88 ? 26.064 13.308 -25.331 1.00 60.69 88 ALA A C 1
ATOM 669 O O . ALA A 1 88 ? 25.164 12.477 -25.319 1.00 60.69 88 ALA A O 1
ATOM 670 N N . THR A 1 89 ? 27.190 13.109 -24.637 1.00 59.66 89 THR A N 1
ATOM 671 C CA . THR A 1 89 ? 27.440 11.854 -23.903 1.00 59.66 89 THR A CA 1
ATOM 672 C C . THR A 1 89 ? 26.621 11.715 -22.615 1.00 59.66 89 THR A C 1
ATOM 674 O O . THR A 1 89 ? 26.244 10.598 -22.270 1.00 59.66 89 THR A O 1
ATOM 677 N N . VAL A 1 90 ? 26.268 12.819 -21.940 1.00 59.72 90 VAL A N 1
ATOM 678 C CA . VAL A 1 90 ? 25.414 12.790 -20.731 1.00 59.72 90 VAL A CA 1
ATOM 679 C C . VAL A 1 90 ? 23.981 12.342 -21.049 1.00 59.72 90 VAL A C 1
ATOM 681 O O . VAL A 1 90 ? 23.363 11.660 -20.231 1.00 59.72 90 VAL A O 1
ATOM 684 N N . LEU A 1 91 ? 23.465 12.653 -22.245 1.00 57.19 91 LEU A N 1
ATOM 685 C CA . LEU A 1 91 ? 22.129 12.210 -22.663 1.00 57.19 91 LEU A CA 1
ATOM 686 C C . LEU A 1 91 ? 22.043 10.688 -22.883 1.00 57.19 91 LEU A C 1
ATOM 688 O O . LEU A 1 91 ? 20.993 10.107 -22.628 1.00 57.19 91 LEU A O 1
ATOM 692 N N . LEU A 1 92 ? 23.129 10.024 -23.304 1.00 54.44 92 LEU A N 1
ATOM 693 C CA . LEU A 1 92 ? 23.119 8.572 -23.541 1.00 54.44 92 LEU A CA 1
ATOM 694 C C . LEU A 1 92 ? 23.303 7.737 -22.264 1.00 54.44 92 LEU A C 1
ATOM 696 O O . LEU A 1 92 ? 22.843 6.599 -22.209 1.00 54.44 92 LEU A O 1
ATOM 700 N N . THR A 1 93 ? 23.930 8.276 -21.215 1.00 53.12 93 THR A N 1
ATOM 701 C CA . THR A 1 93 ? 24.146 7.530 -19.959 1.00 53.12 93 THR A CA 1
ATOM 702 C C . THR A 1 93 ? 22.917 7.460 -19.049 1.00 53.12 93 THR A C 1
ATOM 704 O O . THR A 1 93 ? 22.924 6.699 -18.085 1.00 53.12 93 THR A O 1
ATOM 707 N N . ALA A 1 94 ? 21.848 8.208 -19.345 1.00 54.66 94 ALA A N 1
ATOM 708 C CA . ALA A 1 94 ? 20.613 8.184 -18.557 1.00 54.66 94 ALA A CA 1
ATOM 709 C C . ALA A 1 94 ? 19.689 6.989 -18.879 1.00 54.66 94 ALA A C 1
ATOM 711 O O . ALA A 1 94 ? 18.866 6.627 -18.045 1.00 54.66 94 ALA A O 1
ATOM 712 N N . CYS A 1 95 ? 19.834 6.343 -20.045 1.00 55.94 95 CYS A N 1
ATOM 713 C CA . CYS A 1 95 ? 18.912 5.289 -20.501 1.00 55.94 95 CYS A CA 1
ATOM 714 C C . CYS A 1 95 ? 19.413 3.843 -20.329 1.00 55.94 95 CYS A C 1
ATOM 716 O O . CYS A 1 95 ? 18.703 2.917 -20.703 1.00 55.94 95 CYS A O 1
ATOM 718 N N . ALA A 1 96 ? 20.608 3.613 -19.776 1.00 52.94 96 ALA A N 1
ATOM 719 C CA . ALA A 1 96 ? 21.178 2.260 -19.669 1.00 52.94 96 ALA A CA 1
ATOM 720 C C . ALA A 1 96 ? 21.088 1.632 -18.263 1.00 52.94 96 ALA A C 1
ATOM 722 O O . ALA A 1 96 ? 21.480 0.483 -18.087 1.00 52.94 96 ALA A O 1
ATOM 723 N N . SER A 1 97 ? 20.580 2.363 -17.266 1.00 52.09 97 SER A N 1
ATOM 724 C CA . SER A 1 97 ? 20.612 1.940 -15.857 1.00 52.09 97 SER A CA 1
ATOM 725 C C . SER A 1 97 ? 19.294 2.216 -15.130 1.00 52.09 97 SER A C 1
ATOM 727 O O . SER A 1 97 ? 19.289 2.801 -14.050 1.00 52.09 97 SER A O 1
ATOM 729 N N . LEU A 1 98 ? 18.164 1.788 -15.702 1.00 62.53 98 LEU A N 1
ATOM 730 C CA . LEU A 1 98 ? 16.963 1.549 -14.897 1.00 62.53 98 LEU A CA 1
ATOM 731 C C . LEU A 1 98 ? 16.980 0.088 -14.432 1.00 62.53 98 LEU A C 1
ATOM 733 O O . LEU A 1 98 ? 16.535 -0.788 -15.176 1.00 62.53 98 LEU A O 1
ATOM 737 N N . PRO A 1 99 ? 17.540 -0.210 -13.243 1.00 69.75 99 PRO A N 1
ATOM 738 C CA . PRO A 1 99 ? 17.381 -1.526 -12.653 1.00 69.75 99 PRO A CA 1
ATOM 739 C C . PRO A 1 99 ? 15.888 -1.796 -12.407 1.00 69.75 99 PRO A C 1
ATOM 741 O O . PRO A 1 99 ? 15.135 -0.863 -12.112 1.00 69.75 99 PRO A O 1
ATOM 744 N N . PRO A 1 100 ? 15.449 -3.059 -12.506 1.00 79.12 100 PRO A N 1
ATOM 745 C CA . PRO A 1 100 ? 14.064 -3.430 -12.246 1.00 79.12 100 PRO A CA 1
ATOM 746 C C . PRO A 1 100 ? 13.633 -2.971 -10.833 1.00 79.12 100 PRO A C 1
ATOM 748 O O . PRO A 1 100 ? 14.329 -3.296 -9.865 1.00 79.12 100 PRO A O 1
ATOM 751 N N . PRO A 1 101 ? 12.512 -2.235 -10.678 1.00 82.88 101 PRO A N 1
ATOM 752 C CA . PRO A 1 101 ? 12.041 -1.681 -9.403 1.00 82.88 101 PRO A CA 1
ATOM 753 C C . PRO A 1 101 ? 11.397 -2.743 -8.489 1.00 82.88 101 PRO A C 1
ATOM 755 O O . PRO A 1 101 ? 10.251 -2.618 -8.063 1.00 82.88 101 PRO A O 1
ATOM 758 N N . THR A 1 102 ? 12.140 -3.797 -8.152 1.00 88.88 102 THR A N 1
ATOM 759 C CA . THR A 1 102 ? 11.659 -4.897 -7.297 1.00 88.88 102 THR A CA 1
ATOM 760 C C . THR A 1 102 ? 11.412 -4.462 -5.854 1.00 88.88 102 THR A C 1
ATOM 762 O O . THR A 1 102 ? 10.449 -4.912 -5.244 1.00 88.88 102 THR A O 1
ATOM 765 N N . ALA A 1 103 ? 12.234 -3.552 -5.321 1.00 90.25 103 ALA A N 1
ATOM 766 C CA . ALA A 1 103 ? 12.062 -3.024 -3.967 1.00 90.25 103 ALA A CA 1
ATOM 767 C C . ALA A 1 103 ? 10.732 -2.267 -3.811 1.00 90.25 103 ALA A C 1
ATOM 769 O O . ALA A 1 103 ? 9.984 -2.527 -2.878 1.00 90.25 103 ALA A O 1
ATOM 770 N N . ALA A 1 104 ? 10.399 -1.398 -4.772 1.00 90.31 104 ALA A N 1
ATOM 771 C CA . ALA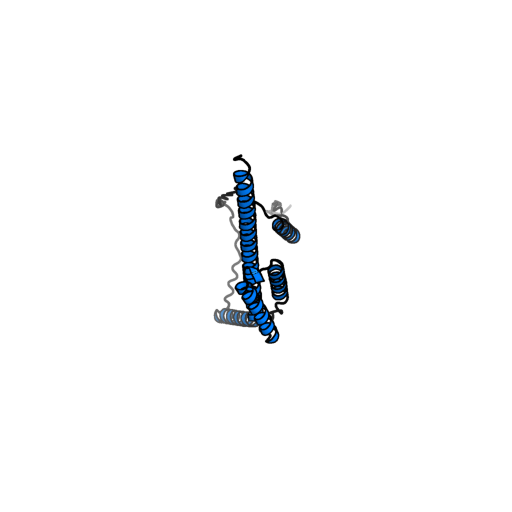 A 1 104 ? 9.157 -0.628 -4.736 1.00 90.31 104 ALA A CA 1
ATOM 772 C C . ALA A 1 104 ? 7.912 -1.527 -4.822 1.00 90.31 104 ALA A C 1
ATOM 774 O O . ALA A 1 104 ? 6.915 -1.259 -4.157 1.00 90.31 104 ALA A O 1
ATOM 775 N N . LEU A 1 105 ? 7.975 -2.604 -5.614 1.00 93.38 105 LEU A N 1
ATOM 776 C CA . LEU A 1 105 ? 6.904 -3.601 -5.683 1.00 93.38 105 LEU A CA 1
ATOM 777 C C . LEU A 1 105 ? 6.749 -4.362 -4.365 1.00 93.38 105 LEU A C 1
ATOM 779 O O . LEU A 1 105 ? 5.631 -4.506 -3.885 1.00 93.38 105 LEU A O 1
ATOM 783 N N . ALA A 1 106 ? 7.854 -4.798 -3.757 1.00 94.31 106 ALA A N 1
ATOM 784 C CA . ALA A 1 106 ? 7.821 -5.495 -2.474 1.00 94.31 106 ALA A CA 1
ATOM 785 C C . ALA A 1 106 ? 7.249 -4.609 -1.353 1.00 94.31 106 ALA A C 1
ATOM 787 O O . ALA A 1 106 ? 6.423 -5.067 -0.563 1.00 94.31 106 ALA A O 1
ATOM 788 N N . ASP A 1 107 ? 7.635 -3.331 -1.315 1.00 94.38 107 ASP A N 1
ATOM 789 C CA . ASP A 1 107 ? 7.087 -2.370 -0.358 1.00 94.38 107 ASP A CA 1
ATOM 790 C C . ASP A 1 107 ? 5.572 -2.184 -0.576 1.00 94.38 107 ASP A C 1
ATOM 792 O O . ASP A 1 107 ? 4.799 -2.190 0.388 1.00 94.38 107 ASP A O 1
ATOM 796 N N . ALA A 1 108 ? 5.127 -2.056 -1.835 1.00 94.31 108 ALA A N 1
ATOM 797 C CA . ALA A 1 108 ? 3.710 -1.931 -2.188 1.00 94.31 108 ALA A CA 1
ATOM 798 C C . ALA A 1 108 ? 2.902 -3.161 -1.751 1.00 94.31 108 ALA A C 1
ATOM 800 O O . ALA A 1 108 ? 1.847 -3.030 -1.126 1.00 94.31 108 ALA A O 1
ATOM 801 N N . GLU A 1 109 ? 3.418 -4.359 -2.028 1.00 95.12 109 GLU A N 1
ATOM 802 C CA . GLU A 1 109 ? 2.808 -5.632 -1.638 1.00 95.12 109 GLU A CA 1
ATOM 803 C C . GLU A 1 109 ? 2.668 -5.752 -0.122 1.00 95.12 109 GLU A C 1
ATOM 805 O O . GLU A 1 109 ? 1.585 -6.076 0.373 1.00 95.12 109 GLU A O 1
ATOM 810 N N . ALA A 1 110 ? 3.731 -5.434 0.621 1.00 95.44 110 ALA A N 1
ATOM 811 C CA . ALA A 1 110 ? 3.702 -5.429 2.077 1.00 95.44 110 ALA A CA 1
ATOM 812 C C . ALA A 1 110 ? 2.638 -4.458 2.605 1.00 95.44 110 ALA A C 1
ATOM 814 O O . ALA A 1 110 ? 1.899 -4.782 3.538 1.00 95.44 110 ALA A O 1
ATOM 815 N N . ARG A 1 111 ? 2.503 -3.280 1.984 1.00 94.50 111 ARG A N 1
ATOM 816 C CA . ARG A 1 111 ? 1.536 -2.276 2.428 1.00 94.50 111 ARG A CA 1
ATOM 817 C C . ARG A 1 111 ? 0.089 -2.676 2.165 1.00 94.50 111 ARG A C 1
ATOM 819 O O . ARG A 1 111 ? -0.755 -2.505 3.044 1.00 94.50 111 ARG A O 1
ATOM 826 N N . ILE A 1 112 ? -0.188 -3.258 1.002 1.00 94.69 112 ILE A N 1
ATOM 827 C CA . ILE A 1 112 ? -1.510 -3.805 0.671 1.00 94.69 112 ILE A CA 1
ATOM 828 C C . ILE A 1 112 ? -1.856 -4.967 1.612 1.00 94.69 112 ILE A C 1
ATOM 830 O O . ILE A 1 112 ? -2.986 -5.045 2.097 1.00 94.69 112 ILE A O 1
ATOM 834 N N . ALA A 1 113 ? -0.894 -5.836 1.941 1.00 95.25 113 ALA A N 1
ATOM 835 C CA . ALA A 1 113 ? -1.101 -6.910 2.912 1.00 95.25 113 ALA A CA 1
ATOM 836 C C . ALA A 1 113 ? -1.499 -6.359 4.293 1.00 95.25 113 ALA A C 1
ATOM 838 O O . ALA A 1 113 ? -2.525 -6.767 4.841 1.00 95.25 113 ALA A O 1
ATOM 839 N N . MET A 1 114 ? -0.779 -5.351 4.797 1.00 93.50 114 MET A N 1
ATOM 840 C CA . MET A 1 114 ? -1.147 -4.664 6.041 1.00 93.50 114 MET A CA 1
ATOM 841 C C . MET A 1 114 ? -2.555 -4.048 5.970 1.00 93.50 114 MET A C 1
ATOM 843 O O . MET A 1 114 ? -3.316 -4.125 6.936 1.00 93.50 114 MET A O 1
ATOM 847 N N . ALA A 1 115 ? -2.924 -3.434 4.840 1.00 92.69 115 ALA A N 1
ATOM 848 C CA . ALA A 1 115 ? -4.254 -2.849 4.652 1.00 92.69 115 ALA A CA 1
ATOM 849 C C . ALA A 1 115 ? -5.356 -3.912 4.770 1.00 92.69 115 ALA A C 1
ATOM 851 O O . ALA A 1 115 ? -6.357 -3.713 5.468 1.00 92.69 115 ALA A O 1
ATOM 852 N N . ARG A 1 116 ? -5.151 -5.077 4.144 1.00 91.94 116 ARG A N 1
ATOM 853 C CA . ARG A 1 116 ? -6.070 -6.220 4.232 1.00 91.94 116 ARG A CA 1
ATOM 854 C C . ARG A 1 116 ? -6.201 -6.729 5.668 1.00 91.94 116 ARG A C 1
ATOM 856 O O . ARG A 1 116 ? -7.323 -6.937 6.131 1.00 91.94 116 ARG A O 1
ATOM 863 N N . GLU A 1 117 ? -5.092 -6.850 6.396 1.00 91.88 117 GLU A N 1
ATOM 864 C CA . GLU A 1 117 ? -5.083 -7.257 7.810 1.00 91.88 117 GLU A CA 1
ATOM 865 C C . GLU A 1 117 ? -5.875 -6.291 8.705 1.00 91.88 117 GLU A C 1
ATOM 867 O O . GLU A 1 117 ? -6.638 -6.721 9.572 1.00 91.88 117 GLU A O 1
ATOM 872 N N . GLN A 1 118 ? -5.790 -4.983 8.445 1.00 90.62 118 GLN A N 1
ATOM 873 C CA . GLN A 1 118 ? -6.569 -3.958 9.155 1.00 90.62 118 GLN A CA 1
ATOM 874 C C . GLN A 1 118 ? -8.029 -3.852 8.690 1.00 90.62 118 GLN A C 1
ATOM 876 O O . GLN A 1 118 ? -8.734 -2.901 9.034 1.00 90.62 118 GLN A O 1
ATOM 881 N N . ARG A 1 119 ? -8.524 -4.848 7.945 1.00 88.56 119 ARG A N 1
ATOM 882 C CA . ARG A 1 119 ? -9.896 -4.899 7.426 1.00 88.56 119 ARG A CA 1
ATOM 883 C C . ARG A 1 119 ? -10.226 -3.685 6.554 1.00 88.56 119 ARG A C 1
ATOM 885 O O . ARG A 1 119 ? -11.380 -3.252 6.531 1.00 88.56 119 ARG A O 1
ATOM 892 N N . ALA A 1 120 ? -9.255 -3.156 5.805 1.00 89.69 120 ALA A N 1
ATOM 893 C CA . ALA A 1 120 ? -9.512 -2.075 4.855 1.00 89.69 120 ALA A CA 1
ATOM 894 C C . ALA A 1 120 ? -10.576 -2.464 3.818 1.00 89.69 120 ALA A C 1
ATOM 896 O O . ALA A 1 120 ? -11.398 -1.630 3.473 1.00 89.69 120 ALA A O 1
ATOM 897 N N . ALA A 1 121 ? -10.699 -3.745 3.456 1.00 90.44 121 ALA A N 1
ATOM 898 C CA . ALA A 1 121 ? -11.799 -4.236 2.618 1.00 90.44 121 ALA A CA 1
ATOM 899 C C . ALA A 1 121 ? -13.208 -3.929 3.180 1.00 90.44 121 ALA A C 1
ATOM 901 O O . ALA A 1 121 ? -14.164 -3.791 2.426 1.00 90.44 121 ALA A O 1
ATOM 902 N N . ARG A 1 122 ? -13.359 -3.801 4.507 1.00 90.88 122 ARG A N 1
ATOM 903 C CA . ARG A 1 122 ? -14.643 -3.475 5.151 1.00 90.88 122 ARG A CA 1
ATOM 904 C C . ARG A 1 122 ? -14.895 -1.972 5.252 1.00 90.88 122 ARG A C 1
ATOM 906 O O . ARG A 1 122 ? -16.046 -1.548 5.247 1.00 90.88 122 ARG A O 1
ATOM 913 N N . TYR A 1 123 ? -13.838 -1.186 5.421 1.00 90.06 123 TYR A N 1
ATOM 914 C CA . TYR A 1 123 ? -13.941 0.229 5.779 1.00 90.06 123 TYR A CA 1
ATOM 915 C C . TYR A 1 123 ? -13.564 1.191 4.644 1.00 90.06 123 TYR A C 1
ATOM 917 O O . TYR A 1 123 ? -14.041 2.321 4.627 1.00 90.06 123 TYR A O 1
ATOM 925 N N . ALA A 1 124 ? -12.731 0.744 3.707 1.00 93.50 124 ALA A N 1
ATOM 926 C CA . ALA A 1 124 ? -12.185 1.497 2.582 1.00 93.50 124 ALA A CA 1
ATOM 927 C C . ALA A 1 124 ? -11.973 0.583 1.346 1.00 93.50 124 ALA A C 1
ATOM 929 O O . ALA A 1 124 ? -10.845 0.460 0.863 1.00 93.50 124 ALA A O 1
ATOM 930 N N . PRO A 1 125 ? -13.028 -0.084 0.827 1.00 92.88 125 PRO A N 1
ATOM 931 C CA . PRO A 1 125 ? -12.891 -1.033 -0.282 1.00 92.88 125 PRO A CA 1
ATOM 932 C C . PRO A 1 125 ? -12.354 -0.369 -1.555 1.00 92.88 125 PRO A C 1
ATOM 934 O O . PRO A 1 125 ? -11.419 -0.877 -2.155 1.00 92.88 125 PRO A O 1
ATOM 937 N N . ALA A 1 126 ? -12.852 0.823 -1.902 1.00 93.06 126 ALA A N 1
ATOM 938 C CA . ALA A 1 126 ? -12.434 1.528 -3.115 1.00 93.06 126 ALA A CA 1
ATOM 939 C C . ALA A 1 126 ? -10.937 1.894 -3.129 1.00 93.06 126 ALA A C 1
ATOM 941 O O . ALA A 1 126 ? -10.310 1.866 -4.184 1.00 93.06 126 ALA A O 1
ATOM 942 N N . ASP A 1 127 ? -10.352 2.234 -1.973 1.00 92.69 127 ASP A N 1
ATOM 943 C CA . ASP A 1 127 ? -8.922 2.561 -1.887 1.00 92.69 127 ASP A CA 1
ATOM 944 C C . ASP A 1 127 ? -8.052 1.301 -1.968 1.00 92.69 127 ASP A C 1
ATOM 946 O O . ASP A 1 127 ? -6.970 1.332 -2.555 1.00 92.69 127 ASP A O 1
ATOM 950 N N . LEU A 1 128 ? -8.536 0.190 -1.399 1.00 94.81 128 LEU A N 1
ATOM 951 C CA . LEU A 1 128 ? -7.883 -1.112 -1.490 1.00 94.81 128 LEU A CA 1
ATOM 952 C C . LEU A 1 128 ? -7.876 -1.614 -2.940 1.00 94.81 128 LEU A C 1
ATOM 954 O O . LEU A 1 128 ? -6.818 -1.972 -3.450 1.00 94.81 128 LEU A O 1
ATOM 958 N N . ASP A 1 129 ? -9.022 -1.554 -3.618 1.00 95.75 129 ASP A N 1
ATOM 959 C CA . ASP A 1 129 ? -9.156 -1.947 -5.022 1.00 95.75 129 ASP A CA 1
ATOM 960 C C . ASP A 1 129 ? -8.256 -1.092 -5.925 1.00 95.75 129 ASP A C 1
ATOM 962 O O . ASP A 1 129 ? -7.596 -1.608 -6.827 1.00 95.75 129 ASP A O 1
ATOM 966 N N . ALA A 1 130 ? -8.171 0.217 -5.658 1.00 95.25 130 ALA A N 1
ATOM 967 C CA . ALA A 1 130 ? -7.277 1.112 -6.384 1.00 95.25 130 ALA A CA 1
ATOM 968 C C . ALA A 1 130 ? -5.799 0.724 -6.199 1.00 95.25 130 ALA A C 1
ATOM 970 O O . ALA A 1 130 ? -5.071 0.635 -7.190 1.00 95.25 130 ALA A O 1
ATOM 971 N N . ALA A 1 131 ? -5.376 0.435 -4.962 1.00 95.81 131 ALA A N 1
ATOM 972 C CA . ALA A 1 131 ? -4.011 -0.002 -4.663 1.00 95.81 131 ALA A CA 1
ATOM 973 C C . ALA A 1 131 ? -3.664 -1.327 -5.361 1.00 95.81 131 ALA A C 1
ATOM 975 O O . ALA A 1 131 ? -2.575 -1.482 -5.915 1.00 95.81 131 ALA A O 1
ATOM 976 N N . GLU A 1 132 ? -4.601 -2.277 -5.369 1.00 95.38 132 GLU A N 1
ATOM 977 C CA . GLU A 1 132 ? -4.447 -3.565 -6.045 1.00 95.38 132 GLU A CA 1
ATOM 978 C C . GLU A 1 132 ? -4.369 -3.404 -7.567 1.00 95.38 132 GLU A C 1
ATOM 980 O O . GLU A 1 132 ? -3.497 -3.999 -8.204 1.00 95.38 132 GLU A O 1
ATOM 985 N N . ALA A 1 133 ? -5.211 -2.550 -8.150 1.00 96.69 133 ALA A N 1
ATOM 986 C CA . ALA A 1 133 ? -5.174 -2.237 -9.574 1.00 96.69 133 ALA A CA 1
ATOM 987 C C . ALA A 1 133 ? -3.839 -1.594 -9.987 1.00 96.69 133 ALA A C 1
ATOM 989 O O . ALA A 1 133 ? -3.256 -1.984 -11.000 1.00 96.69 133 ALA A O 1
ATOM 990 N N . ALA A 1 134 ? -3.312 -0.659 -9.189 1.00 95.44 134 ALA A N 1
ATOM 991 C CA . ALA A 1 134 ? -2.007 -0.048 -9.435 1.00 95.44 134 ALA A CA 1
ATOM 992 C C . ALA A 1 134 ? -0.860 -1.068 -9.318 1.00 95.44 134 ALA A C 1
ATOM 994 O O . ALA A 1 134 ? 0.067 -1.052 -10.128 1.00 95.44 134 ALA A O 1
ATOM 995 N N . LEU A 1 135 ? -0.937 -2.008 -8.369 1.00 96.06 135 LEU A N 1
ATOM 996 C CA . LEU A 1 135 ? 0.041 -3.092 -8.244 1.00 96.06 135 LEU A CA 1
ATOM 997 C C . LEU A 1 135 ? 0.034 -4.007 -9.479 1.00 96.06 135 LEU A C 1
ATOM 999 O O . LEU A 1 135 ? 1.095 -4.370 -9.992 1.00 96.06 135 LEU A O 1
ATOM 1003 N N . LEU A 1 136 ? -1.151 -4.369 -9.975 1.00 96.62 136 LEU A N 1
ATOM 1004 C CA . LEU A 1 136 ? -1.294 -5.159 -11.199 1.00 96.62 136 LEU A CA 1
ATOM 1005 C C . LEU A 1 136 ? -0.727 -4.405 -12.408 1.00 96.62 136 LEU A C 1
ATOM 1007 O O . LEU A 1 136 ? 0.093 -4.960 -13.137 1.00 96.62 136 LEU A O 1
ATOM 1011 N N . ALA A 1 137 ? -1.057 -3.121 -12.562 1.00 96.06 137 ALA A N 1
ATOM 1012 C CA . ALA A 1 137 ? -0.512 -2.277 -13.624 1.00 96.06 137 ALA A CA 1
ATOM 1013 C C . ALA A 1 137 ? 1.021 -2.143 -13.544 1.00 96.06 137 ALA A C 1
ATOM 1015 O O . ALA A 1 137 ? 1.701 -2.120 -14.574 1.00 96.06 137 ALA A O 1
ATOM 1016 N N . ALA A 1 138 ? 1.581 -2.090 -12.331 1.00 95.31 138 ALA A N 1
ATOM 1017 C CA . ALA A 1 138 ? 3.023 -2.075 -12.116 1.00 95.31 138 ALA A CA 1
ATOM 1018 C C . ALA A 1 138 ? 3.678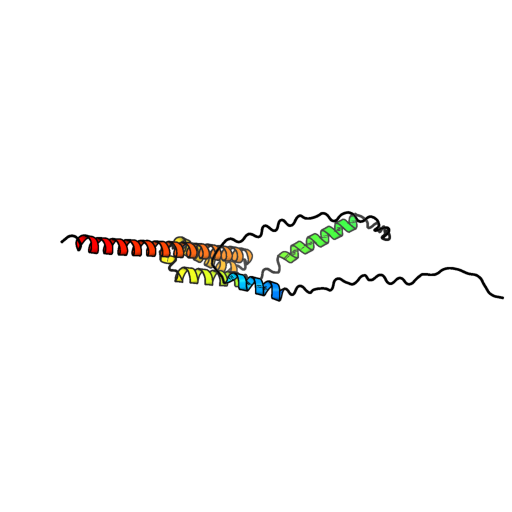 -3.384 -12.581 1.00 95.31 138 ALA A C 1
ATOM 1020 O O . ALA A 1 138 ? 4.706 -3.345 -13.255 1.00 95.31 138 ALA A O 1
ATOM 1021 N N . ARG A 1 139 ? 3.067 -4.536 -12.277 1.00 94.19 139 ARG A N 1
ATOM 1022 C CA . ARG A 1 139 ? 3.535 -5.855 -12.738 1.00 94.19 139 ARG A CA 1
ATOM 1023 C C . ARG A 1 139 ? 3.449 -5.989 -14.259 1.00 94.19 139 ARG A C 1
ATOM 1025 O O . ARG A 1 139 ? 4.425 -6.381 -14.884 1.00 94.19 139 ARG A O 1
ATOM 1032 N N . GLU A 1 140 ? 2.358 -5.547 -14.876 1.00 95.88 140 GLU A N 1
ATOM 1033 C CA . GLU A 1 140 ? 2.251 -5.522 -16.340 1.00 95.88 140 GLU A CA 1
ATOM 1034 C C . GLU A 1 140 ? 3.316 -4.624 -16.988 1.00 95.88 140 GLU A C 1
ATOM 1036 O O . GLU A 1 140 ? 3.867 -4.945 -18.041 1.00 95.88 140 GLU A O 1
ATOM 1041 N N . ALA A 1 141 ? 3.628 -3.476 -16.379 1.00 93.56 141 ALA A N 1
ATOM 1042 C CA . ALA A 1 141 ? 4.705 -2.610 -16.850 1.00 93.56 141 ALA A CA 1
ATOM 1043 C C . ALA A 1 141 ? 6.086 -3.281 -16.719 1.00 93.56 141 ALA A C 1
ATOM 1045 O O . ALA A 1 141 ? 6.911 -3.133 -17.622 1.00 93.56 141 ALA A O 1
ATOM 1046 N N . MET A 1 142 ? 6.316 -4.082 -15.671 1.00 91.31 142 MET A N 1
ATOM 1047 C CA . MET A 1 142 ? 7.524 -4.912 -15.540 1.00 91.31 142 MET A CA 1
ATOM 1048 C C . MET A 1 142 ? 7.638 -5.946 -16.658 1.00 91.31 142 MET A C 1
ATOM 1050 O O . MET A 1 142 ? 8.715 -6.091 -17.238 1.00 91.31 142 MET A O 1
ATOM 1054 N N . ASP A 1 143 ? 6.536 -6.618 -16.999 1.00 92.62 143 ASP A N 1
ATOM 1055 C CA . ASP A 1 143 ? 6.499 -7.611 -18.080 1.00 92.62 143 ASP A CA 1
ATOM 1056 C C . ASP A 1 143 ? 6.777 -6.961 -19.442 1.00 92.62 143 ASP A C 1
ATOM 1058 O O . ASP A 1 143 ? 7.509 -7.502 -20.275 1.00 92.62 143 ASP A O 1
ATOM 1062 N N . ARG A 1 144 ? 6.273 -5.736 -19.637 1.00 93.06 144 ARG A N 1
ATOM 1063 C CA . ARG A 1 144 ? 6.573 -4.882 -20.798 1.00 93.06 144 ARG A CA 1
ATOM 1064 C C . ARG A 1 144 ? 7.988 -4.288 -20.780 1.00 93.06 144 ARG A C 1
ATOM 1066 O O . ARG A 1 144 ? 8.368 -3.628 -21.745 1.00 93.06 144 ARG A O 1
ATOM 1073 N N . LYS A 1 145 ? 8.776 -4.532 -19.725 1.00 90.62 145 LYS A N 1
ATOM 1074 C CA . LYS A 1 145 ? 10.111 -3.949 -19.479 1.00 90.62 145 LYS A CA 1
ATOM 1075 C C . LYS A 1 145 ? 10.108 -2.416 -19.407 1.00 90.62 145 LYS A C 1
ATOM 1077 O O . LYS A 1 145 ? 11.146 -1.783 -19.592 1.00 90.62 145 LYS A O 1
ATOM 1082 N N . ASP A 1 146 ? 8.956 -1.822 -19.104 1.00 91.75 146 ASP A N 1
ATOM 1083 C CA . ASP A 1 146 ? 8.814 -0.394 -18.840 1.00 91.75 146 ASP A CA 1
ATOM 1084 C C . ASP A 1 146 ? 9.007 -0.129 -17.343 1.00 91.75 146 ASP A C 1
ATOM 1086 O O . ASP A 1 146 ? 8.065 -0.017 -16.554 1.00 91.75 146 ASP A O 1
ATOM 1090 N N . PHE A 1 147 ? 10.275 -0.066 -16.938 1.00 90.81 147 PHE A N 1
ATOM 1091 C CA . PHE A 1 147 ? 10.647 0.112 -15.536 1.00 90.81 147 PHE A CA 1
ATOM 1092 C C . PHE A 1 147 ? 10.278 1.493 -14.982 1.00 90.81 147 PHE A C 1
ATOM 1094 O O . PHE A 1 147 ? 10.056 1.621 -13.778 1.00 90.81 147 PHE A O 1
ATOM 1101 N N . ALA A 1 148 ? 10.178 2.517 -15.836 1.00 90.31 148 ALA A N 1
ATOM 1102 C CA . ALA A 1 148 ? 9.782 3.858 -15.415 1.00 90.31 148 ALA A CA 1
ATOM 1103 C C . ALA A 1 148 ? 8.295 3.889 -15.043 1.00 90.31 148 ALA A C 1
ATOM 1105 O O . ALA A 1 148 ? 7.936 4.355 -13.957 1.00 90.31 148 ALA A O 1
ATOM 1106 N N . LEU A 1 149 ? 7.439 3.327 -15.903 1.00 91.56 149 LEU A N 1
ATOM 1107 C CA . LEU A 1 149 ? 6.016 3.195 -15.613 1.00 91.56 149 LEU A CA 1
ATOM 1108 C C . LEU A 1 149 ? 5.776 2.254 -14.427 1.00 91.56 149 LEU A C 1
ATOM 1110 O O . LEU A 1 149 ? 4.979 2.577 -13.549 1.00 91.56 149 LEU A O 1
ATOM 1114 N N . ALA A 1 150 ? 6.503 1.135 -14.347 1.00 93.88 150 ALA A N 1
ATOM 1115 C CA . ALA A 1 150 ? 6.407 0.208 -13.220 1.00 93.88 150 ALA A CA 1
ATOM 1116 C C . ALA A 1 150 ? 6.730 0.890 -11.884 1.00 93.88 150 ALA A C 1
ATOM 1118 O O . ALA A 1 150 ? 6.010 0.703 -10.906 1.00 93.88 150 ALA A O 1
ATOM 1119 N N . GLN A 1 151 ? 7.771 1.728 -11.840 1.00 92.75 151 GLN A N 1
ATOM 1120 C CA . GLN A 1 151 ? 8.129 2.474 -10.635 1.00 92.75 151 GLN A CA 1
ATOM 1121 C C . GLN A 1 151 ? 7.043 3.482 -10.230 1.00 92.75 151 GLN A C 1
ATOM 1123 O O . GLN A 1 151 ? 6.750 3.618 -9.042 1.00 92.75 151 GLN A O 1
ATOM 1128 N N . GLN A 1 152 ? 6.440 4.179 -11.196 1.00 93.94 152 GLN A N 1
ATOM 1129 C CA . GLN A 1 152 ? 5.345 5.118 -10.933 1.00 93.94 152 GLN A CA 1
ATOM 1130 C C . GLN A 1 152 ? 4.083 4.408 -10.433 1.00 93.94 152 GLN A C 1
ATOM 1132 O O . GLN A 1 152 ? 3.447 4.868 -9.490 1.00 93.94 152 GLN A O 1
ATOM 1137 N N . GLN A 1 153 ? 3.730 3.274 -11.034 1.00 96.12 153 GLN A N 1
ATOM 1138 C CA . GLN A 1 153 ? 2.572 2.487 -10.613 1.00 96.12 153 GLN A CA 1
ATOM 1139 C C . GLN A 1 153 ? 2.796 1.854 -9.231 1.00 96.12 153 GLN A C 1
ATOM 1141 O O . GLN A 1 153 ? 1.902 1.882 -8.390 1.00 96.12 153 GLN A O 1
ATOM 1146 N N . ALA A 1 154 ? 4.008 1.369 -8.939 1.00 95.56 154 ALA A N 1
ATOM 1147 C CA . ALA A 1 154 ? 4.353 0.842 -7.618 1.00 95.56 154 ALA A CA 1
ATOM 1148 C C . ALA A 1 154 ? 4.282 1.921 -6.522 1.00 95.56 154 ALA A C 1
ATOM 1150 O O . ALA A 1 154 ? 3.772 1.664 -5.432 1.00 95.56 154 ALA A O 1
ATOM 1151 N N . SER A 1 155 ? 4.744 3.146 -6.802 1.00 94.69 155 SER A N 1
ATOM 1152 C CA . SER A 1 155 ? 4.620 4.255 -5.848 1.00 94.69 155 SER A CA 1
ATOM 1153 C C . SER A 1 155 ? 3.170 4.711 -5.667 1.00 94.69 155 SER A C 1
ATOM 1155 O O . SER A 1 155 ? 2.773 5.036 -4.548 1.00 94.69 155 SER A O 1
ATOM 1157 N N . ALA A 1 156 ? 2.355 4.670 -6.725 1.00 95.25 156 ALA A N 1
ATOM 1158 C CA . ALA A 1 156 ? 0.919 4.908 -6.624 1.00 95.25 156 ALA A CA 1
ATOM 1159 C C . ALA A 1 156 ? 0.233 3.855 -5.736 1.00 95.25 156 ALA A C 1
ATOM 1161 O O . ALA A 1 156 ? -0.494 4.227 -4.813 1.00 95.25 156 ALA A O 1
ATOM 1162 N N . ALA A 1 157 ? 0.532 2.568 -5.946 1.00 96.25 157 ALA A N 1
ATOM 1163 C CA . ALA A 1 157 ? 0.011 1.465 -5.137 1.00 96.25 157 ALA A CA 1
ATOM 1164 C C . ALA A 1 157 ? 0.383 1.611 -3.652 1.00 96.25 157 ALA A C 1
ATOM 1166 O O . ALA A 1 157 ? -0.459 1.411 -2.777 1.00 96.25 157 ALA A O 1
ATOM 1167 N N . LEU A 1 158 ? 1.621 2.027 -3.362 1.00 95.62 158 LEU A N 1
ATOM 1168 C CA . LEU A 1 158 ? 2.082 2.334 -2.005 1.00 95.62 158 LEU A CA 1
ATOM 1169 C C . LEU A 1 158 ? 1.231 3.411 -1.327 1.00 95.62 158 LEU A C 1
ATOM 1171 O O . LEU A 1 158 ? 0.702 3.188 -0.238 1.00 95.62 158 LEU A O 1
ATOM 1175 N N . VAL A 1 159 ? 1.067 4.561 -1.985 1.00 96.75 159 VAL A N 1
ATOM 1176 C CA . VAL A 1 159 ? 0.313 5.701 -1.440 1.00 96.75 159 VAL A CA 1
ATOM 1177 C C . VAL A 1 159 ? -1.170 5.361 -1.272 1.00 96.75 159 VAL A C 1
ATOM 1179 O O . VAL A 1 159 ? -1.800 5.769 -0.296 1.00 96.75 159 VAL A O 1
ATOM 1182 N N . GLN A 1 160 ? -1.745 4.592 -2.195 1.00 94.69 160 GLN A N 1
ATOM 1183 C CA . GLN A 1 160 ? -3.126 4.123 -2.079 1.00 94.69 160 GLN A CA 1
ATOM 1184 C C . GLN A 1 160 ? -3.285 3.118 -0.931 1.00 94.69 160 GLN A C 1
ATOM 1186 O O . GLN A 1 160 ? -4.241 3.217 -0.163 1.00 94.69 160 GLN A O 1
ATOM 1191 N N . GLY A 1 161 ? -2.319 2.215 -0.740 1.00 94.69 161 GLY A N 1
ATOM 1192 C CA . GLY A 1 161 ? -2.278 1.308 0.408 1.00 94.69 161 GLY A CA 1
ATOM 1193 C C . GLY A 1 161 ? -2.171 2.053 1.744 1.00 94.69 161 GLY A C 1
ATOM 1194 O O . GLY A 1 161 ? -2.888 1.729 2.691 1.00 94.69 161 GLY A O 1
ATOM 1195 N N . ASP A 1 162 ? -1.336 3.095 1.813 1.00 94.88 162 ASP A N 1
ATOM 1196 C CA . ASP A 1 162 ? -1.248 4.012 2.959 1.00 94.88 162 ASP A CA 1
ATOM 1197 C C . ASP A 1 162 ? -2.588 4.681 3.273 1.00 94.88 162 ASP A C 1
ATOM 1199 O O . ASP A 1 162 ? -3.016 4.737 4.431 1.00 94.88 162 ASP A O 1
ATOM 1203 N N . LEU A 1 163 ? -3.260 5.180 2.236 1.00 95.75 163 LEU A N 1
ATOM 1204 C CA . LEU A 1 163 ? -4.559 5.827 2.362 1.00 95.75 163 LEU A CA 1
ATOM 1205 C C . LEU A 1 163 ? -5.624 4.848 2.872 1.00 95.75 163 LEU A C 1
ATOM 1207 O O . LEU A 1 163 ? -6.374 5.184 3.793 1.00 95.75 163 LEU A O 1
ATOM 1211 N N . ALA A 1 164 ? -5.666 3.637 2.310 1.00 95.31 164 ALA A N 1
ATOM 1212 C CA . ALA A 1 164 ? -6.583 2.581 2.721 1.00 95.31 164 ALA A CA 1
ATOM 1213 C C . ALA A 1 164 ? -6.370 2.197 4.193 1.00 95.31 164 ALA A C 1
ATOM 1215 O O . ALA A 1 164 ? -7.335 2.099 4.951 1.00 95.31 164 ALA A O 1
ATOM 1216 N N . LEU A 1 165 ? -5.112 2.054 4.623 1.00 94.44 165 LEU A N 1
ATOM 1217 C CA . LEU A 1 165 ? -4.742 1.805 6.020 1.00 94.44 165 LEU A CA 1
ATOM 1218 C C . LEU A 1 165 ? -5.227 2.912 6.955 1.00 94.44 165 LEU A C 1
ATOM 1220 O O . LEU A 1 165 ? -5.875 2.633 7.964 1.00 94.44 165 LEU A O 1
ATOM 1224 N N . ALA A 1 166 ? -4.945 4.171 6.618 1.00 94.94 166 ALA A N 1
ATOM 1225 C CA . ALA A 1 166 ? -5.335 5.307 7.445 1.00 94.94 166 ALA A CA 1
ATOM 1226 C C . ALA A 1 166 ? -6.862 5.386 7.614 1.00 94.94 166 ALA A C 1
ATOM 1228 O O . ALA A 1 166 ? -7.360 5.523 8.735 1.00 94.94 166 ALA A O 1
ATOM 1229 N N . ARG A 1 167 ? -7.611 5.229 6.516 1.00 93.31 167 ARG A N 1
ATOM 1230 C CA . ARG A 1 167 ? -9.082 5.233 6.533 1.00 93.31 167 ARG A CA 1
ATOM 1231 C C . ARG A 1 167 ? -9.654 4.039 7.290 1.00 93.31 167 ARG A C 1
ATOM 1233 O O . ARG A 1 167 ? -10.603 4.203 8.055 1.00 93.31 167 ARG A O 1
ATOM 1240 N N . ALA A 1 168 ? -9.069 2.853 7.125 1.00 93.94 168 ALA A N 1
ATOM 1241 C CA . ALA A 1 168 ? -9.481 1.660 7.855 1.00 93.94 168 ALA A CA 1
ATOM 1242 C C . ALA A 1 168 ? -9.274 1.817 9.366 1.00 93.94 168 ALA A C 1
ATOM 1244 O O . ALA A 1 168 ? -10.188 1.528 10.142 1.00 93.94 168 ALA A O 1
ATOM 1245 N N . GLY A 1 169 ? -8.116 2.337 9.784 1.00 91.75 169 GLY A N 1
ATOM 1246 C CA . GLY A 1 169 ? -7.816 2.619 11.186 1.00 91.75 169 GLY A CA 1
ATOM 1247 C C . GLY A 1 169 ? -8.773 3.644 11.797 1.00 91.75 169 GLY A C 1
ATOM 1248 O O . GLY A 1 169 ? -9.305 3.430 12.888 1.00 91.75 169 GLY A O 1
ATOM 1249 N N . GLU A 1 170 ? -9.063 4.726 11.073 1.00 95.06 170 GLU A N 1
ATOM 1250 C CA . GLU A 1 170 ? -10.026 5.739 11.507 1.00 95.06 170 GLU A CA 1
ATOM 1251 C C . GLU A 1 170 ? -11.440 5.162 11.659 1.00 95.06 170 GLU A C 1
ATOM 1253 O O . GLU A 1 170 ? -12.095 5.354 12.688 1.00 95.06 170 GLU A O 1
ATOM 1258 N N . ALA A 1 171 ? -11.922 4.437 10.650 1.00 92.62 171 ALA A N 1
ATOM 1259 C CA . ALA A 1 171 ? -13.251 3.843 10.673 1.00 92.62 171 ALA A CA 1
ATOM 1260 C C . ALA A 1 171 ? -13.385 2.790 11.784 1.00 92.62 171 ALA A C 1
ATOM 1262 O O . ALA A 1 171 ? -14.404 2.757 12.480 1.00 92.62 171 ALA A O 1
ATOM 1263 N N . ALA A 1 172 ? -12.345 1.984 12.012 1.00 91.31 172 ALA A N 1
ATOM 1264 C CA . ALA A 1 172 ? -12.298 1.021 13.105 1.00 91.31 172 ALA A CA 1
ATOM 1265 C C . ALA A 1 172 ? -12.349 1.705 14.479 1.00 91.31 172 ALA A C 1
ATOM 1267 O O . ALA A 1 172 ? -13.034 1.220 15.382 1.00 91.31 172 ALA A O 1
ATOM 1268 N N . LEU A 1 173 ? -11.666 2.838 14.656 1.00 94.06 173 LEU A N 1
ATOM 1269 C CA . LEU A 1 173 ? -11.731 3.610 15.898 1.00 94.06 173 LEU A CA 1
ATOM 1270 C C . LEU A 1 173 ? -13.121 4.227 16.102 1.00 94.06 173 LEU A C 1
ATOM 1272 O O . LEU A 1 173 ? -13.691 4.132 17.188 1.00 94.06 173 LEU A O 1
ATOM 1276 N N . ARG A 1 174 ? -13.706 4.808 15.049 1.00 93.94 174 ARG A N 1
ATOM 1277 C CA . ARG A 1 174 ? -15.069 5.362 15.091 1.00 93.94 174 ARG A CA 1
ATOM 1278 C C . ARG A 1 174 ? -16.106 4.291 15.434 1.00 93.94 174 ARG A C 1
ATOM 1280 O O . ARG A 1 174 ? -17.014 4.563 16.218 1.00 93.94 174 ARG A O 1
ATOM 1287 N N . ALA A 1 175 ? -15.969 3.082 14.888 1.00 92.69 175 ALA A N 1
ATOM 1288 C CA . ALA A 1 175 ? -16.823 1.949 15.232 1.00 92.69 175 ALA A CA 1
ATOM 1289 C C . ALA A 1 175 ? -16.709 1.597 16.725 1.00 92.69 175 ALA A C 1
ATOM 1291 O O . ALA A 1 175 ? -17.722 1.565 17.415 1.00 92.69 175 ALA A O 1
ATOM 1292 N N . GLN A 1 176 ? -15.487 1.476 17.252 1.00 94.44 176 GLN A N 1
ATOM 1293 C CA . GLN A 1 176 ? -15.258 1.201 18.676 1.00 94.44 176 GLN A CA 1
ATOM 1294 C C . GLN A 1 176 ? -15.862 2.270 19.597 1.00 94.44 176 GLN A C 1
ATOM 1296 O O . GLN A 1 176 ? -16.489 1.940 20.602 1.00 94.44 176 GLN A O 1
ATOM 1301 N N . VAL A 1 177 ? -15.718 3.555 19.257 1.00 96.25 177 VAL A N 1
ATOM 1302 C CA . VAL A 1 177 ? -16.320 4.651 20.036 1.00 96.25 177 VAL A CA 1
ATOM 1303 C C . VAL A 1 177 ? -17.845 4.558 20.027 1.00 96.25 177 VAL A C 1
ATOM 1305 O O . VAL A 1 177 ? -18.476 4.753 21.069 1.00 96.25 177 VAL A O 1
ATOM 1308 N N . ARG A 1 178 ? -18.450 4.241 18.875 1.00 95.75 178 ARG A N 1
ATOM 1309 C CA . ARG A 1 178 ? -19.903 4.054 18.763 1.00 95.75 178 ARG A CA 1
ATOM 1310 C C . ARG A 1 178 ? -20.384 2.889 19.621 1.00 95.75 178 ARG A C 1
ATOM 1312 O O . ARG A 1 178 ? -21.330 3.076 20.382 1.00 95.75 178 ARG A O 1
ATOM 1319 N N . ASP A 1 179 ? -19.701 1.752 19.557 1.00 95.94 179 ASP A N 1
ATOM 1320 C CA . ASP A 1 179 ? -20.050 0.554 20.323 1.00 95.94 179 ASP A CA 1
ATOM 1321 C C . ASP A 1 179 ? -19.956 0.823 21.831 1.00 95.94 179 ASP A C 1
ATOM 1323 O O . ASP A 1 179 ? -20.903 0.567 22.573 1.00 95.94 179 ASP A O 1
ATOM 1327 N N . LYS A 1 180 ? -18.869 1.461 22.286 1.00 96.31 180 LYS A N 1
ATOM 1328 C CA . LYS A 1 180 ? -18.700 1.834 23.699 1.00 96.31 180 LYS A CA 1
ATOM 1329 C C . LYS A 1 180 ? -19.705 2.869 24.175 1.00 96.31 180 LYS A C 1
ATOM 1331 O O . LYS A 1 180 ? -20.167 2.796 25.313 1.00 96.31 180 LYS A O 1
ATOM 1336 N N . THR A 1 181 ? -20.069 3.820 23.321 1.00 96.38 181 THR A N 1
ATOM 1337 C CA . THR A 1 181 ? -21.096 4.814 23.650 1.00 96.38 181 THR A CA 1
ATOM 1338 C C . THR A 1 181 ? -22.467 4.158 23.787 1.00 96.38 181 THR A C 1
ATOM 1340 O O . THR A 1 181 ? -23.212 4.503 24.705 1.00 96.38 181 THR A O 1
ATOM 1343 N N . GLU A 1 182 ? -22.802 3.201 22.919 1.00 96.88 182 GLU A N 1
ATOM 1344 C CA . GLU A 1 182 ? -24.075 2.486 23.003 1.00 96.88 182 GLU A CA 1
ATOM 1345 C C . GLU A 1 182 ? -24.125 1.540 24.208 1.00 96.88 182 GLU A C 1
ATOM 1347 O O . GLU A 1 182 ? -25.116 1.565 24.934 1.00 96.88 182 GLU A O 1
ATOM 1352 N N . GLU A 1 183 ? -23.044 0.811 24.509 1.00 96.00 183 GLU A N 1
ATOM 1353 C CA . GLU A 1 183 ? -22.915 0.043 25.759 1.00 96.00 183 GLU A CA 1
ATOM 1354 C C . GLU A 1 183 ? -23.144 0.945 26.981 1.00 96.00 183 GLU A C 1
ATOM 1356 O O . GLU A 1 183 ? -23.956 0.633 27.852 1.00 96.00 183 GLU A O 1
ATOM 1361 N N . ASN A 1 184 ? -22.493 2.114 27.035 1.00 95.56 184 ASN A N 1
ATOM 1362 C CA . ASN A 1 184 ? -22.654 3.041 28.156 1.00 95.56 184 ASN A CA 1
ATOM 1363 C C . ASN A 1 184 ? -24.099 3.549 28.275 1.00 95.56 184 ASN A C 1
ATOM 1365 O O . ASN A 1 184 ? -24.645 3.636 29.376 1.00 95.56 184 ASN A O 1
ATOM 1369 N N . ARG A 1 185 ? -24.747 3.863 27.146 1.00 94.50 185 ARG A N 1
ATOM 1370 C CA . ARG A 1 185 ? -26.160 4.269 27.114 1.00 94.50 185 ARG A CA 1
ATOM 1371 C C . ARG A 1 185 ? -27.084 3.151 27.586 1.00 94.50 185 ARG A C 1
ATOM 1373 O O . ARG A 1 185 ? -28.000 3.427 28.357 1.00 94.50 185 ARG A O 1
ATOM 1380 N N . GLN A 1 186 ? -26.845 1.911 27.164 1.00 95.56 186 GLN A N 1
ATOM 1381 C CA . GLN A 1 186 ? -27.608 0.747 27.614 1.00 95.56 186 GLN A CA 1
ATOM 1382 C C . GLN A 1 186 ? -27.481 0.549 29.126 1.00 95.56 186 GLN A C 1
ATOM 1384 O O . GLN A 1 186 ? -28.501 0.435 29.805 1.00 95.56 186 GLN A O 1
ATOM 1389 N N . LEU A 1 187 ? -26.261 0.606 29.663 1.00 94.50 187 LEU A N 1
ATOM 1390 C CA . LEU A 1 187 ? -26.010 0.495 31.102 1.00 94.50 187 LEU A CA 1
ATOM 1391 C C . LEU A 1 187 ? -26.706 1.613 31.891 1.00 94.50 187 LEU A C 1
ATOM 1393 O O . LEU A 1 187 ? -27.373 1.345 32.888 1.00 94.50 187 LEU A O 1
ATOM 1397 N N . ARG A 1 188 ? -26.635 2.863 31.415 1.00 92.00 188 ARG A N 1
ATOM 1398 C CA . ARG A 1 188 ? -27.326 4.004 32.043 1.00 92.00 188 ARG A CA 1
ATOM 1399 C C . ARG A 1 188 ? -28.845 3.833 32.062 1.00 92.00 188 ARG A C 1
ATOM 1401 O O . ARG A 1 188 ? -29.466 4.163 33.067 1.00 92.00 188 ARG A O 1
ATOM 1408 N N . ARG A 1 189 ? -29.442 3.295 30.990 1.00 92.75 189 ARG A N 1
ATOM 1409 C CA . ARG A 1 189 ? -30.884 2.985 30.948 1.00 92.75 189 ARG A CA 1
ATOM 1410 C C . ARG A 1 189 ? -31.255 1.911 31.968 1.00 92.75 189 ARG A C 1
ATOM 1412 O O . ARG A 1 189 ? -32.223 2.086 32.697 1.00 92.75 189 ARG A O 1
ATOM 1419 N N . GLN A 1 190 ? -30.473 0.836 32.056 1.00 91.12 190 GLN A N 1
ATOM 1420 C CA . GLN A 1 190 ? -30.725 -0.246 33.012 1.00 91.12 190 GLN A CA 1
ATOM 1421 C C . GLN A 1 190 ? -30.632 0.237 34.465 1.00 91.12 190 GLN A C 1
ATOM 1423 O O . GLN A 1 190 ? -31.488 -0.111 35.271 1.00 91.12 190 GLN A O 1
ATOM 1428 N N . LEU A 1 191 ? -29.633 1.063 34.796 1.00 90.81 191 LEU A N 1
ATOM 1429 C CA . LEU A 1 191 ? -29.465 1.613 36.145 1.00 90.81 191 LEU A CA 1
ATOM 1430 C C . LEU A 1 191 ? -30.528 2.669 36.485 1.00 90.81 191 LEU A C 1
ATOM 1432 O O . LEU A 1 191 ? -31.084 2.638 37.579 1.00 90.81 191 LEU A O 1
ATOM 1436 N N . GLY A 1 192 ? -30.858 3.562 35.546 1.00 86.00 192 GLY A N 1
ATOM 1437 C CA . GLY A 1 192 ? -31.880 4.596 35.741 1.00 86.00 192 GLY A CA 1
ATOM 1438 C C . GLY A 1 192 ? -33.295 4.039 35.925 1.00 86.00 192 GLY A C 1
ATOM 1439 O O . GLY A 1 192 ? -34.077 4.610 36.674 1.00 86.00 192 GLY A O 1
ATOM 1440 N N . LEU A 1 193 ? -33.610 2.897 35.305 1.00 74.50 193 LEU A N 1
ATOM 1441 C CA . LEU A 1 193 ? -34.884 2.194 35.502 1.00 74.50 193 LEU A CA 1
ATOM 1442 C C . LEU A 1 193 ? -34.931 1.381 36.809 1.00 74.50 193 LEU A C 1
ATOM 1444 O O . LEU A 1 193 ? -36.018 1.092 37.302 1.00 74.50 193 LEU A O 1
ATOM 1448 N N . ARG A 1 194 ? -33.776 1.006 37.381 1.00 64.88 194 ARG A N 1
ATOM 1449 C CA . ARG A 1 194 ? -33.689 0.229 38.634 1.00 64.88 194 ARG A CA 1
ATOM 1450 C C . ARG A 1 194 ? -33.646 1.093 39.897 1.00 64.88 194 ARG A C 1
ATOM 1452 O O . ARG A 1 194 ? -34.001 0.595 40.954 1.00 64.88 194 ARG A O 1
ATOM 1459 N N . GLY A 1 195 ? -33.209 2.349 39.798 1.00 61.34 195 GLY A N 1
ATOM 1460 C CA . GLY A 1 195 ? -33.072 3.275 40.934 1.00 61.34 195 GLY A CA 1
ATOM 1461 C C . GLY A 1 195 ? -34.328 4.080 41.295 1.00 61.34 195 GLY A C 1
ATOM 1462 O O . GLY A 1 195 ? -34.213 5.033 42.056 1.00 61.34 195 GLY A O 1
ATOM 1463 N N . GLY A 1 196 ? -35.489 3.755 40.717 1.00 57.97 196 GLY A N 1
ATOM 1464 C CA . GLY A 1 196 ? -36.753 4.484 40.902 1.00 57.97 196 GLY A CA 1
ATOM 1465 C C . GLY A 1 196 ? -37.877 3.688 41.575 1.00 57.97 196 GLY A C 1
ATOM 1466 O O . GLY A 1 196 ? -39.037 4.026 41.356 1.00 57.97 196 GLY A O 1
ATOM 1467 N N . GLN A 1 197 ? -37.557 2.629 42.328 1.00 48.50 197 GLN A N 1
ATOM 1468 C CA . GLN A 1 197 ? -38.514 1.848 43.127 1.00 48.50 197 GLN A CA 1
ATOM 1469 C C . GLN A 1 197 ? -38.133 1.864 44.602 1.00 48.50 197 GLN A C 1
ATOM 1471 O O . GLN A 1 197 ? -36.916 1.765 44.878 1.00 48.50 197 GLN A O 1
#

Radius of gyration: 34.91 Å; chains: 1; bounding box: 130×51×75 Å

Secondary structure (DSSP, 8-state):
-------------------------HHHHHHHHHHTTS----------------PPPPPS---------------HHHHHHHHHHHHHHHHHTTSS-----HHHHHHHHHHHHHHHHTTHHHH-HHHHHHHHHHHHHHHHHHHTT-HHHHHHHHHHHHHHHHHHHHHHHHHHHHHHHHHHHHHHHHHHHHHHHHTT-

Sequence (197 aa):
MHSSPSSASGNSRCPCKTPSTRFIDWRTVYRLRMRAALTHNSPMSTLLATGNRAKPAAHPDCCNWRPPGGSSKVPLMTVLRRKLLCAATVLLTACASLPPPTAALADAEARIAMAREQRAARYAPADLDAAEAALLAAREAMDRKDFALAQQQASAALVQGDLALARAGEAALRAQVRDKTEENRQLRRQLGLRGGQ